Protein AF-A0A2J8Y2L4-F1 (afdb_monomer)

Foldseek 3Di:
DDDDDDDPVVPDCVVVDDDDDDDADPDHDDLAADDPDAQFAPPCVVVVRDDDLQSVLVLCVVCVVPQLLNSCSHPRNLVCQCPPPVQHCVVPCPLVVVCSRVVPSVSSVVVCPDPSVVVSVVSSVVSPPPPPPPDPDDDDDDDDDDDDDDDDDDDDDDDDDDDDDDDDDDDDDDDDDDDDD

Organism: Pongo abelii (NCBI:txid9601)

pLDDT: mean 77.67, std 22.86, range [30.34, 97.69]

Radius of gyration: 30.37 Å; Cα contacts (8 Å, |Δi|>4): 103; chains: 1; bounding box: 56×66×88 Å

Mean predicted aligned error: 15.74 Å

Solvent-accessible surface area (backbone atoms only — not comparable to full-atom values): 12478 Å² total; per-residue (Å²): 132,89,89,81,91,74,82,68,76,84,61,66,66,71,82,77,59,80,92,75,92,83,82,78,64,94,71,81,82,75,78,52,54,89,58,96,76,64,64,52,54,83,94,28,57,95,76,71,32,56,87,46,55,54,51,48,36,54,50,52,63,77,46,68,88,52,58,68,54,55,66,61,20,28,66,49,50,50,48,47,51,48,68,34,80,93,58,73,29,69,93,66,45,60,56,45,53,50,14,43,76,69,70,36,57,69,44,32,56,54,44,64,71,30,71,69,44,50,49,51,53,51,52,23,54,62,56,66,58,80,83,72,81,76,77,84,82,80,94,76,93,77,92,76,89,83,90,82,86,82,90,79,90,78,88,80,92,80,82,87,84,90,81,83,90,80,87,80,86,84,82,85,85,79,86,85,81,85,86,80,135

Structure (mmCIF, N/CA/C/O backbone):
data_AF-A0A2J8Y2L4-F1
#
_entry.id   AF-A0A2J8Y2L4-F1
#
loop_
_atom_site.group_PDB
_atom_site.id
_atom_site.type_symbol
_atom_site.label_atom_id
_atom_site.label_alt_id
_atom_site.label_comp_id
_atom_site.label_asym_id
_atom_site.label_entity_id
_atom_site.label_seq_id
_atom_site.pdbx_PDB_ins_code
_atom_site.Cartn_x
_atom_site.Cartn_y
_atom_site.Cartn_z
_atom_site.occupancy
_atom_site.B_iso_or_equiv
_atom_site.auth_seq_id
_atom_site.auth_comp_id
_atom_site.auth_asym_id
_atom_site.auth_atom_id
_atom_site.pdbx_PDB_model_num
ATOM 1 N N . GLY A 1 1 ? 17.088 -6.481 -43.665 1.00 71.75 1 GLY A N 1
ATOM 2 C CA . GLY A 1 1 ? 18.415 -6.121 -43.127 1.00 71.75 1 GLY A CA 1
ATOM 3 C C . GLY A 1 1 ? 19.391 -7.224 -43.476 1.00 71.75 1 GLY A C 1
ATOM 4 O O . GLY A 1 1 ? 18.931 -8.327 -43.729 1.00 71.75 1 GLY A O 1
ATOM 5 N N . ASN A 1 2 ? 20.691 -6.934 -43.547 1.00 82.25 2 ASN A N 1
ATOM 6 C CA . ASN A 1 2 ? 21.713 -7.973 -43.706 1.00 82.25 2 ASN A CA 1
ATOM 7 C C . ASN A 1 2 ? 22.056 -8.553 -42.328 1.00 82.25 2 ASN A C 1
ATOM 9 O O . ASN A 1 2 ? 22.332 -7.784 -41.408 1.00 82.25 2 ASN A O 1
ATOM 13 N N . GLU A 1 3 ? 22.036 -9.872 -42.187 1.00 85.81 3 GLU A N 1
ATOM 14 C CA . GLU A 1 3 ? 22.387 -10.559 -40.942 1.00 85.81 3 GLU A CA 1
ATOM 15 C C . GLU A 1 3 ? 23.864 -10.966 -40.992 1.00 85.81 3 GLU A C 1
ATOM 17 O O . GLU A 1 3 ? 24.314 -11.594 -41.950 1.00 85.81 3 GLU A O 1
ATOM 22 N N . ILE A 1 4 ? 24.642 -10.585 -39.975 1.00 86.50 4 ILE A N 1
ATOM 23 C CA . ILE A 1 4 ? 26.075 -10.898 -39.879 1.00 86.50 4 ILE A CA 1
ATOM 24 C C . ILE A 1 4 ? 26.306 -11.676 -38.585 1.00 86.50 4 ILE A C 1
ATOM 26 O O . ILE A 1 4 ? 26.001 -11.185 -37.501 1.00 86.50 4 ILE A O 1
ATOM 30 N N . THR A 1 5 ? 26.873 -12.880 -38.690 1.00 87.50 5 THR A N 1
ATOM 31 C CA . THR A 1 5 ? 27.256 -13.693 -37.525 1.00 87.50 5 THR A CA 1
ATOM 32 C C . THR A 1 5 ? 28.668 -13.323 -37.075 1.00 87.50 5 THR A C 1
ATOM 34 O O . THR A 1 5 ? 29.599 -13.352 -37.878 1.00 87.50 5 THR A O 1
ATOM 37 N N . GLN A 1 6 ? 28.839 -12.996 -35.793 1.00 85.38 6 GLN A N 1
ATOM 38 C CA . GLN A 1 6 ? 30.140 -12.692 -35.188 1.00 85.38 6 GLN A CA 1
ATOM 39 C C . GLN A 1 6 ? 30.400 -13.579 -33.965 1.00 85.38 6 GLN A C 1
ATOM 41 O O . GLN A 1 6 ? 29.475 -14.108 -33.350 1.00 85.38 6 GLN A O 1
ATOM 46 N N . LEU A 1 7 ? 31.675 -13.744 -33.603 1.00 89.62 7 LEU A N 1
ATOM 47 C CA . LEU A 1 7 ? 32.063 -14.452 -32.387 1.00 89.62 7 LEU A CA 1
ATOM 48 C C . LEU A 1 7 ? 31.654 -13.622 -31.160 1.00 89.62 7 LEU A C 1
ATOM 50 O O . LEU A 1 7 ? 32.091 -12.490 -30.993 1.00 89.62 7 LEU A O 1
ATOM 54 N N . ALA A 1 8 ? 30.843 -14.200 -30.281 1.00 84.81 8 ALA A N 1
ATOM 55 C CA . ALA A 1 8 ? 30.203 -13.507 -29.162 1.00 84.81 8 ALA A CA 1
ATOM 56 C C . ALA A 1 8 ? 31.132 -13.200 -27.964 1.00 84.81 8 ALA A C 1
ATOM 58 O O . ALA A 1 8 ? 30.689 -13.283 -26.822 1.00 84.81 8 ALA A O 1
ATOM 59 N N . ARG A 1 9 ? 32.432 -12.934 -28.157 1.00 89.69 9 ARG A N 1
ATOM 60 C CA . ARG A 1 9 ? 33.369 -12.734 -27.032 1.00 89.69 9 ARG A CA 1
ATOM 61 C C . ARG A 1 9 ? 34.126 -11.401 -27.104 1.00 89.69 9 ARG A C 1
ATOM 63 O O . ARG A 1 9 ? 34.938 -11.251 -28.015 1.00 89.69 9 ARG A O 1
ATOM 70 N N . PRO A 1 10 ? 33.954 -10.516 -26.096 1.00 85.81 10 PRO A N 1
ATOM 71 C CA . PRO A 1 10 ? 32.867 -10.518 -25.103 1.00 85.81 10 PRO A CA 1
ATOM 72 C C . PRO A 1 10 ? 31.524 -10.173 -25.773 1.00 85.81 10 PRO A C 1
ATOM 74 O O . PRO A 1 10 ? 31.494 -9.379 -26.707 1.00 85.81 10 PRO A O 1
ATOM 77 N N . LEU A 1 11 ? 30.424 -10.781 -25.323 1.00 91.94 11 LEU A N 1
ATOM 78 C CA . LEU A 1 11 ? 29.093 -10.521 -25.880 1.00 91.94 11 LEU A CA 1
ATOM 79 C C . LEU A 1 11 ? 28.626 -9.128 -25.430 1.00 91.94 11 LEU A C 1
ATOM 81 O O . LEU A 1 11 ? 28.535 -8.917 -24.218 1.00 91.94 11 LEU A O 1
ATOM 85 N N . PRO A 1 12 ? 28.321 -8.194 -26.349 1.00 92.44 12 PRO A N 1
ATOM 86 C CA . PRO A 1 12 ? 27.796 -6.891 -25.956 1.00 92.44 12 PRO A CA 1
ATOM 87 C C . PRO A 1 12 ? 26.400 -7.038 -25.335 1.00 92.44 12 PRO A C 1
ATOM 89 O O . PRO A 1 12 ? 25.560 -7.787 -25.843 1.00 92.44 12 PRO A O 1
ATOM 92 N N . VAL A 1 13 ? 26.166 -6.352 -24.215 1.00 94.00 13 VAL A N 1
ATOM 93 C CA . VAL A 1 13 ? 24.931 -6.465 -23.417 1.00 94.00 13 VAL A CA 1
ATOM 94 C C . V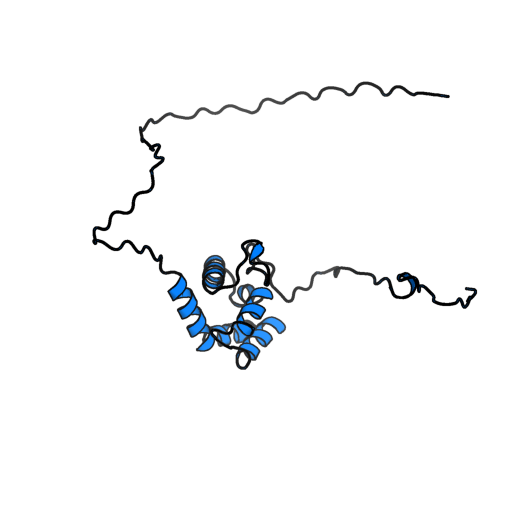AL A 1 13 ? 23.707 -5.936 -24.166 1.00 94.00 13 VAL A C 1
ATOM 96 O O . VAL A 1 13 ? 22.589 -6.373 -23.921 1.00 94.00 13 VAL A O 1
ATOM 99 N N . GLU A 1 14 ? 23.916 -5.047 -25.130 1.00 92.00 14 GLU A N 1
ATOM 100 C CA . GLU A 1 14 ? 22.891 -4.432 -25.967 1.00 92.00 14 GLU A CA 1
ATOM 101 C C . GLU A 1 14 ? 22.125 -5.475 -26.790 1.00 92.00 14 GLU A C 1
ATOM 103 O O . GLU A 1 14 ? 20.940 -5.303 -27.045 1.00 92.00 14 GLU A O 1
ATOM 108 N N . TYR A 1 15 ? 22.764 -6.597 -27.144 1.00 90.81 15 TYR A N 1
ATOM 109 C CA . TYR A 1 15 ? 22.096 -7.715 -27.821 1.00 90.81 15 TYR A CA 1
ATOM 110 C C . TYR A 1 15 ? 21.209 -8.556 -26.884 1.00 90.81 15 TYR A C 1
ATOM 112 O O . TYR A 1 15 ? 20.510 -9.452 -27.356 1.00 90.81 15 TYR A O 1
ATOM 120 N N . LEU A 1 16 ? 21.247 -8.304 -25.571 1.00 94.44 16 LEU A N 1
ATOM 121 C CA . LEU A 1 16 ? 20.441 -8.987 -24.551 1.00 94.44 16 LEU A CA 1
ATOM 122 C C . LEU A 1 16 ? 19.256 -8.142 -24.061 1.00 94.44 16 LEU A C 1
ATOM 124 O O . LEU A 1 16 ? 18.455 -8.631 -23.265 1.00 94.44 16 LEU A O 1
ATOM 128 N N . ILE A 1 17 ? 19.155 -6.885 -24.498 1.00 95.88 17 ILE A N 1
ATOM 129 C CA . ILE A 1 17 ? 18.147 -5.932 -24.034 1.00 95.88 17 ILE A CA 1
ATOM 130 C C . ILE A 1 17 ? 17.138 -5.685 -25.155 1.00 95.88 17 ILE A C 1
ATOM 132 O O . ILE A 1 17 ? 17.494 -5.600 -26.328 1.00 95.88 17 ILE A O 1
ATOM 136 N N . ILE A 1 18 ? 15.868 -5.557 -24.778 1.00 95.44 18 ILE A N 1
ATOM 137 C CA . ILE A 1 18 ? 14.801 -5.102 -25.667 1.00 95.44 18 ILE A CA 1
ATOM 138 C C . ILE A 1 18 ? 14.128 -3.870 -25.068 1.00 95.44 18 ILE A C 1
ATOM 140 O O . ILE A 1 18 ? 13.915 -3.803 -23.856 1.00 95.44 18 ILE A O 1
ATOM 144 N N . ASP A 1 19 ? 13.766 -2.920 -25.925 1.00 95.31 19 ASP A N 1
ATOM 145 C CA . ASP A 1 19 ? 12.997 -1.744 -25.528 1.00 95.31 19 ASP A CA 1
ATOM 146 C C . ASP A 1 19 ? 11.498 -2.062 -25.538 1.00 95.31 19 ASP A C 1
ATOM 148 O O . ASP A 1 19 ? 10.958 -2.583 -26.517 1.00 95.31 19 ASP A O 1
ATOM 152 N N . ILE A 1 20 ? 10.811 -1.719 -24.445 1.00 96.44 20 ILE A N 1
ATOM 153 C CA . ILE A 1 20 ? 9.359 -1.864 -24.306 1.00 96.44 20 ILE A CA 1
ATOM 154 C C . ILE A 1 20 ? 8.759 -0.483 -24.048 1.00 96.44 20 ILE A C 1
ATOM 156 O O . ILE A 1 20 ? 9.193 0.243 -23.155 1.00 96.44 20 ILE A O 1
ATOM 160 N N . THR A 1 21 ? 7.738 -0.116 -24.822 1.00 96.69 21 THR A N 1
ATOM 161 C CA . THR A 1 21 ? 7.012 1.144 -24.628 1.00 96.69 21 THR A CA 1
ATOM 162 C C . THR A 1 21 ? 6.185 1.107 -23.348 1.00 96.69 21 THR A C 1
ATOM 164 O O . THR A 1 21 ? 5.441 0.152 -23.122 1.00 96.69 21 THR A O 1
ATOM 167 N N . THR A 1 22 ? 6.239 2.175 -22.554 1.00 94.31 22 THR A N 1
ATOM 168 C CA . THR A 1 22 ? 5.421 2.346 -21.348 1.00 94.31 22 THR A CA 1
ATOM 169 C C . THR A 1 22 ? 4.484 3.541 -21.509 1.00 94.31 22 THR A C 1
ATOM 171 O O . THR A 1 22 ? 4.851 4.566 -22.083 1.00 94.31 22 THR A O 1
ATOM 174 N N . THR A 1 23 ? 3.244 3.409 -21.036 1.00 94.31 23 THR A N 1
ATOM 175 C CA . THR A 1 23 ? 2.222 4.463 -21.122 1.00 94.31 23 THR A CA 1
ATOM 176 C C . THR A 1 23 ? 1.254 4.369 -19.953 1.00 94.31 23 THR A C 1
ATOM 178 O O . THR A 1 23 ? 1.022 3.279 -19.432 1.00 94.31 23 THR A O 1
ATOM 181 N N . PHE A 1 24 ? 0.606 5.482 -19.615 1.00 93.50 24 PHE A N 1
ATOM 182 C CA . PHE A 1 24 ? -0.573 5.476 -18.752 1.00 93.50 24 PHE A CA 1
ATOM 183 C C . PHE A 1 24 ? -1.857 5.395 -19.592 1.00 93.50 24 PHE A C 1
ATOM 185 O O . PHE A 1 24 ? -1.891 5.951 -20.696 1.00 93.50 24 PHE A O 1
ATOM 192 N N . PRO A 1 25 ? -2.917 4.731 -19.098 1.00 92.62 25 PRO A N 1
ATOM 193 C CA . PRO A 1 25 ? -4.234 4.790 -19.722 1.00 92.62 25 PRO A CA 1
ATOM 194 C C . PRO A 1 25 ? -4.711 6.239 -19.856 1.00 92.62 25 PRO A C 1
ATOM 196 O O . PRO A 1 25 ? -4.482 7.052 -18.961 1.00 92.62 25 PRO A O 1
ATOM 199 N N . LYS A 1 26 ? -5.401 6.558 -20.959 1.00 92.19 26 LYS A N 1
ATOM 200 C CA . LYS A 1 26 ? -5.984 7.893 -21.173 1.00 92.19 26 LYS A CA 1
ATOM 201 C C . LYS A 1 26 ? -6.945 8.270 -20.044 1.00 92.19 26 LYS A C 1
ATOM 203 O O . LYS A 1 26 ? -6.871 9.379 -19.527 1.00 92.19 26 LYS A O 1
ATOM 208 N N . ASP A 1 27 ? -7.811 7.328 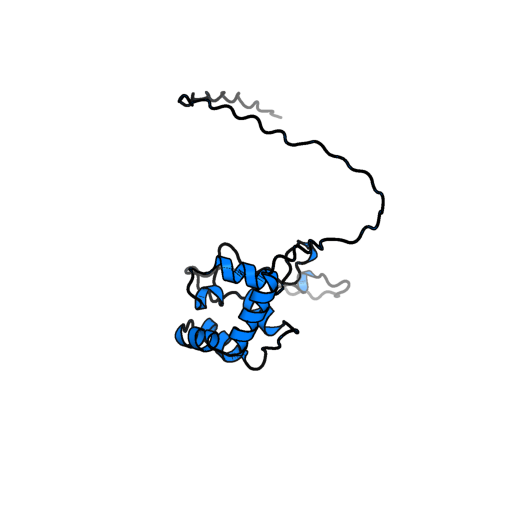-19.685 1.00 93.38 27 ASP A N 1
ATOM 209 C CA . ASP A 1 27 ? -8.715 7.426 -18.548 1.00 93.38 27 ASP A CA 1
ATOM 210 C C . ASP A 1 27 ? -8.146 6.533 -17.433 1.00 93.38 27 ASP A C 1
ATOM 212 O O . ASP A 1 27 ? -8.111 5.308 -17.601 1.00 93.38 27 ASP A O 1
ATOM 216 N N . PRO A 1 28 ? -7.625 7.109 -16.333 1.00 88.88 28 PRO A N 1
ATOM 217 C CA . PRO A 1 28 ? -6.994 6.329 -15.278 1.00 88.88 28 PRO A CA 1
ATOM 218 C C . PRO A 1 28 ? -7.984 5.379 -14.601 1.00 88.88 28 PRO A C 1
ATOM 220 O O . PRO A 1 28 ? -9.047 5.793 -14.142 1.00 88.88 28 PRO A O 1
ATOM 223 N N . VAL A 1 29 ? -7.60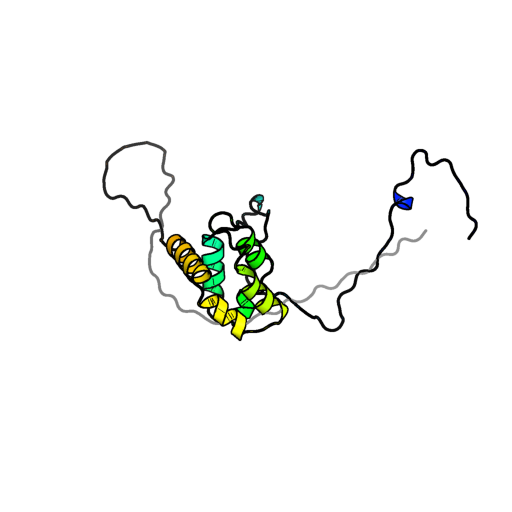4 4.107 -14.492 1.00 87.25 29 VAL A N 1
ATOM 224 C CA . VAL A 1 29 ? -8.348 3.090 -13.741 1.00 87.25 29 VAL A CA 1
ATOM 225 C C . VAL A 1 29 ? -7.482 2.658 -12.568 1.00 87.25 29 VAL A C 1
ATOM 227 O O . VAL A 1 29 ? -6.432 2.047 -12.761 1.00 87.25 29 VAL A O 1
ATOM 230 N N . TYR A 1 30 ? -7.911 2.998 -11.353 1.00 88.06 30 TYR A N 1
ATOM 231 C CA . TYR A 1 30 ? -7.169 2.697 -10.132 1.00 88.06 30 TYR A CA 1
ATOM 232 C C . TYR A 1 30 ? -7.804 1.535 -9.372 1.00 88.06 30 TYR A C 1
ATOM 234 O O . TYR A 1 30 ? -8.989 1.571 -9.033 1.00 88.06 30 TYR A O 1
ATOM 242 N N . THR A 1 31 ? -6.998 0.527 -9.044 1.00 87.50 31 THR A N 1
ATOM 243 C CA . THR A 1 31 ? -7.388 -0.555 -8.124 1.00 87.50 31 THR A CA 1
ATOM 244 C C . THR A 1 31 ? -7.166 -0.164 -6.666 1.00 87.50 31 THR A C 1
ATOM 246 O O . THR A 1 31 ? -7.973 -0.513 -5.813 1.00 87.50 31 THR A O 1
ATOM 249 N N . PHE A 1 32 ? -6.110 0.601 -6.388 1.00 92.69 32 PHE A N 1
ATOM 250 C CA . PHE A 1 32 ? -5.783 1.100 -5.054 1.00 92.69 32 PHE A CA 1
ATOM 251 C C . PHE A 1 32 ? -6.088 2.593 -4.948 1.00 92.69 32 PHE A C 1
ATOM 253 O O . PHE A 1 32 ? -6.035 3.321 -5.941 1.00 92.69 32 PHE A O 1
ATOM 260 N N . SER A 1 33 ? -6.456 3.036 -3.756 1.00 83.56 33 SER A N 1
ATOM 261 C CA . SER A 1 33 ? -6.775 4.426 -3.456 1.00 83.56 33 SER A CA 1
ATOM 262 C C . SER A 1 33 ? -5.502 5.258 -3.346 1.00 83.56 33 SER A C 1
ATOM 264 O O . SER A 1 33 ? -4.499 4.816 -2.795 1.00 83.56 33 SER A O 1
ATOM 266 N N . ILE A 1 34 ? -5.556 6.490 -3.850 1.00 80.19 34 ILE A N 1
ATOM 267 C CA . ILE A 1 34 ? -4.469 7.462 -3.713 1.00 80.19 34 ILE A CA 1
ATOM 268 C C . ILE A 1 34 ? -4.866 8.424 -2.592 1.00 80.19 34 ILE A C 1
ATOM 270 O O . ILE A 1 34 ? -5.624 9.368 -2.813 1.00 80.19 34 ILE A O 1
ATOM 274 N N . SER A 1 35 ? -4.397 8.158 -1.374 1.00 79.12 35 SER A N 1
ATOM 275 C CA . SER A 1 35 ? -4.620 9.029 -0.215 1.00 79.12 35 SER A CA 1
ATOM 276 C C . SER A 1 35 ? -3.546 10.113 -0.115 1.00 79.12 35 SER A C 1
ATOM 278 O O . SER A 1 35 ? -2.396 9.889 -0.483 1.00 79.12 35 SER A O 1
ATOM 280 N N . GLN A 1 36 ? -3.897 11.272 0.453 1.00 81.94 36 GLN A N 1
ATOM 281 C CA . GLN A 1 36 ? -2.927 12.346 0.721 1.00 81.94 36 GLN A CA 1
ATOM 282 C C . GLN A 1 36 ? -1.847 11.923 1.727 1.00 81.94 36 GLN A C 1
ATOM 284 O O . GLN A 1 36 ? -0.699 12.332 1.591 1.00 81.94 36 GLN A O 1
ATOM 289 N N . ASN A 1 37 ? -2.213 11.067 2.685 1.00 87.62 37 ASN A N 1
ATOM 290 C CA . ASN A 1 37 ? -1.310 10.489 3.674 1.00 87.62 37 ASN A CA 1
ATOM 291 C C . ASN A 1 37 ? -1.329 8.953 3.530 1.00 87.62 37 ASN A C 1
ATOM 293 O O . ASN A 1 37 ? -2.123 8.302 4.215 1.00 87.62 37 ASN A O 1
ATOM 297 N N . PRO A 1 38 ? -0.545 8.376 2.599 1.00 92.31 38 PRO A N 1
ATOM 298 C CA . PRO A 1 38 ? -0.513 6.933 2.355 1.00 92.31 38 PRO A CA 1
ATOM 299 C C . PRO A 1 38 ? 0.077 6.156 3.530 1.00 92.31 38 PRO A C 1
ATOM 301 O O . PRO A 1 38 ? 0.778 6.718 4.376 1.00 92.31 38 PRO A O 1
ATOM 304 N N . PHE A 1 39 ? -0.215 4.857 3.580 1.00 95.88 39 PHE A N 1
ATOM 305 C CA . PHE A 1 39 ? 0.447 3.970 4.528 1.00 95.88 39 PHE A CA 1
ATOM 306 C C . PHE A 1 39 ? 1.950 3.872 4.178 1.00 95.88 39 PHE A C 1
ATOM 308 O O . PHE A 1 39 ? 2.284 3.894 2.989 1.00 95.88 39 PHE A O 1
ATOM 315 N N . PRO A 1 40 ? 2.871 3.796 5.164 1.00 95.94 40 PRO A N 1
ATOM 316 C CA . PRO A 1 40 ? 4.309 3.721 4.893 1.00 95.94 40 PRO A CA 1
ATOM 317 C C . PRO A 1 40 ? 4.669 2.562 3.961 1.00 95.94 40 PRO A C 1
ATOM 319 O O . PRO A 1 40 ? 4.095 1.477 4.073 1.00 95.94 40 PRO A O 1
ATOM 322 N N . ILE A 1 41 ? 5.629 2.781 3.060 1.00 95.62 41 ILE A N 1
ATOM 323 C CA . ILE A 1 41 ? 6.070 1.763 2.096 1.00 95.62 41 ILE A CA 1
ATOM 324 C C . ILE A 1 41 ? 7.054 0.806 2.782 1.00 95.62 41 ILE A C 1
ATOM 326 O O . ILE A 1 41 ? 7.899 1.225 3.573 1.00 95.62 41 ILE A O 1
ATOM 330 N N . GLU A 1 42 ? 6.975 -0.484 2.465 1.00 94.44 42 GLU A N 1
ATOM 331 C CA . GLU A 1 42 ? 7.877 -1.505 2.996 1.00 94.44 42 GLU A CA 1
ATOM 332 C C . GLU A 1 42 ? 9.354 -1.256 2.633 1.00 94.44 42 GLU A C 1
ATOM 334 O O . GLU A 1 42 ? 9.684 -0.644 1.615 1.00 94.44 42 GLU A O 1
ATOM 339 N N . ASN A 1 43 ? 10.268 -1.800 3.446 1.00 94.62 43 ASN A N 1
ATOM 340 C CA . ASN A 1 43 ? 11.724 -1.720 3.248 1.00 94.62 43 ASN A CA 1
ATOM 341 C C . ASN A 1 43 ? 12.288 -0.284 3.226 1.00 94.62 43 ASN A C 1
ATOM 343 O O . ASN A 1 43 ? 13.293 -0.013 2.561 1.00 94.62 43 ASN A O 1
ATOM 347 N N . ARG A 1 44 ? 11.655 0.642 3.957 1.00 95.81 44 ARG A N 1
ATOM 348 C CA . ARG A 1 44 ? 12.076 2.048 4.066 1.00 95.81 44 ARG A CA 1
ATOM 349 C C . ARG A 1 44 ? 12.416 2.501 5.485 1.00 95.81 44 ARG A C 1
ATOM 351 O O . ARG A 1 44 ? 12.508 3.702 5.737 1.00 95.81 44 ARG A O 1
ATOM 358 N N . ASP A 1 45 ? 12.742 1.572 6.379 1.00 92.00 45 ASP A N 1
ATOM 359 C CA . ASP A 1 45 ? 13.134 1.890 7.761 1.00 92.00 45 ASP A CA 1
ATOM 360 C C . ASP A 1 45 ? 14.325 2.858 7.836 1.00 92.00 45 ASP A C 1
ATOM 362 O O . ASP A 1 45 ? 14.372 3.743 8.686 1.00 92.00 45 ASP A O 1
ATOM 366 N N . VAL A 1 46 ? 15.263 2.767 6.886 1.00 94.50 46 VAL A N 1
ATOM 367 C CA . VAL A 1 46 ? 16.416 3.685 6.786 1.00 94.50 46 VAL A CA 1
ATOM 368 C C . VAL A 1 46 ? 16.021 5.134 6.474 1.00 94.50 46 VAL A C 1
ATOM 370 O O . VAL A 1 46 ? 16.818 6.044 6.691 1.00 94.50 46 VAL A O 1
ATOM 373 N N . LEU A 1 47 ? 14.809 5.349 5.959 1.00 93.00 47 LEU A N 1
ATOM 374 C CA . LEU A 1 47 ? 14.218 6.659 5.683 1.00 93.00 47 LEU A CA 1
ATOM 375 C C . LEU A 1 47 ? 13.271 7.119 6.806 1.00 93.00 47 LEU A C 1
ATOM 377 O O . LEU A 1 47 ? 12.710 8.208 6.712 1.00 93.00 47 LEU A O 1
ATOM 381 N N . GLY A 1 48 ? 13.101 6.316 7.864 1.00 91.62 48 GLY A N 1
ATOM 382 C CA . GLY A 1 48 ? 12.163 6.577 8.959 1.00 91.62 48 GLY A CA 1
ATOM 383 C C . GLY A 1 48 ? 10.712 6.192 8.651 1.00 91.62 48 GLY A C 1
ATOM 384 O O . GLY A 1 48 ? 9.820 6.519 9.429 1.00 91.62 48 GLY A O 1
ATOM 385 N N . GLU A 1 49 ? 10.465 5.506 7.533 1.00 93.00 49 GLU A N 1
ATOM 386 C CA . GLU A 1 49 ? 9.164 4.925 7.198 1.00 93.00 49 GLU A CA 1
ATOM 387 C C . GLU A 1 49 ? 9.121 3.480 7.713 1.00 93.00 49 GLU A C 1
ATOM 389 O O . GLU A 1 49 ? 9.571 2.556 7.036 1.00 93.00 49 GLU A O 1
ATOM 394 N N . THR A 1 50 ? 8.599 3.288 8.926 1.00 93.38 50 THR A N 1
ATOM 395 C CA . THR A 1 50 ? 8.461 1.960 9.542 1.00 93.38 50 THR A CA 1
ATOM 396 C C . THR A 1 50 ? 7.012 1.487 9.499 1.00 93.38 50 THR A C 1
ATOM 398 O O . THR A 1 50 ? 6.080 2.236 9.809 1.00 93.38 50 THR A O 1
ATOM 401 N N . GLN A 1 51 ? 6.817 0.220 9.131 1.00 94.62 51 GLN A N 1
ATOM 402 C CA . GLN A 1 51 ? 5.514 -0.440 9.134 1.00 94.62 51 GLN A CA 1
ATOM 403 C C . GLN A 1 51 ? 5.310 -1.203 10.447 1.00 94.62 51 GLN A C 1
ATOM 405 O O . GLN A 1 51 ? 5.771 -2.331 10.614 1.00 94.62 51 GLN A O 1
ATOM 410 N N . ASP A 1 52 ? 4.600 -0.588 11.386 1.00 93.25 52 ASP A N 1
ATOM 411 C CA . ASP A 1 52 ? 4.212 -1.196 12.655 1.00 93.25 52 ASP A CA 1
ATOM 412 C C . ASP A 1 52 ? 2.755 -0.855 13.023 1.00 93.25 52 ASP A C 1
ATOM 414 O O . ASP A 1 52 ? 2.040 -0.142 12.308 1.00 93.25 52 ASP A O 1
ATOM 418 N N . PHE A 1 53 ? 2.284 -1.379 14.158 1.00 94.06 53 PHE A N 1
ATOM 419 C CA . PHE A 1 53 ? 0.926 -1.105 14.633 1.00 94.06 53 PHE A CA 1
ATOM 420 C C . PHE A 1 53 ? 0.709 0.359 15.032 1.00 94.06 53 PHE A C 1
ATOM 422 O O . PHE A 1 53 ? -0.442 0.795 15.041 1.00 94.06 53 PHE A O 1
ATOM 429 N N . HIS A 1 54 ? 1.771 1.119 15.324 1.00 93.75 54 HIS A N 1
ATOM 430 C CA . HIS A 1 54 ? 1.686 2.552 15.607 1.00 93.75 54 HIS A CA 1
ATOM 431 C C . HIS A 1 54 ? 1.436 3.359 14.323 1.00 93.75 54 HIS A C 1
ATOM 433 O O . HIS A 1 54 ? 0.537 4.206 14.285 1.00 93.75 54 HIS A O 1
ATOM 439 N N . SER A 1 55 ? 2.150 3.043 13.243 1.00 94.31 55 SER A N 1
ATOM 440 C CA . SER A 1 55 ? 1.910 3.570 11.899 1.00 94.31 55 SER A CA 1
ATOM 441 C C . SER A 1 55 ? 0.516 3.201 11.394 1.00 94.31 55 SER A C 1
ATOM 443 O O . SER A 1 55 ? -0.179 4.058 10.850 1.00 94.31 55 SER A O 1
ATOM 445 N N . LEU A 1 56 ? 0.048 1.970 11.640 1.00 94.94 56 LEU A N 1
ATOM 446 C CA . LEU A 1 56 ? -1.321 1.556 11.309 1.00 94.94 56 LEU A CA 1
ATOM 447 C C . LEU A 1 56 ? -2.372 2.341 12.096 1.00 94.94 56 LEU A C 1
ATOM 449 O O . LEU A 1 56 ? -3.320 2.863 11.516 1.00 94.94 56 LEU A O 1
ATOM 453 N N . ALA A 1 57 ? -2.184 2.461 13.407 1.00 94.94 57 ALA A N 1
ATOM 454 C CA . ALA A 1 57 ? -3.016 3.271 14.288 1.00 94.94 57 ALA A CA 1
ATOM 455 C C . ALA A 1 57 ? -3.154 4.712 13.772 1.00 94.94 57 ALA A C 1
ATOM 457 O O . ALA A 1 57 ? -4.266 5.216 13.582 1.00 94.94 57 ALA A O 1
ATOM 458 N N . THR A 1 58 ? -2.015 5.340 13.482 1.00 94.19 58 THR A N 1
ATOM 459 C CA . THR A 1 58 ? -1.941 6.700 12.943 1.00 94.19 58 THR A CA 1
ATOM 460 C C . THR A 1 58 ? -2.667 6.784 11.604 1.00 94.19 58 THR A C 1
ATOM 462 O O . THR A 1 58 ? -3.530 7.647 11.432 1.00 94.19 58 THR A O 1
ATOM 465 N N . TYR A 1 59 ? -2.404 5.841 10.694 1.00 94.88 59 TYR A N 1
ATOM 466 C CA . TYR A 1 59 ? -3.030 5.782 9.377 1.00 94.88 59 TYR A CA 1
ATOM 467 C C . TYR A 1 59 ? -4.555 5.630 9.438 1.00 94.88 59 TYR A C 1
ATOM 469 O O . TYR A 1 59 ? -5.272 6.299 8.696 1.00 94.88 59 TYR A O 1
ATOM 477 N N . LEU A 1 60 ? -5.084 4.797 10.333 1.00 93.12 60 LEU A N 1
ATOM 478 C CA . LEU A 1 60 ? -6.531 4.638 10.491 1.00 93.12 60 LEU A CA 1
ATOM 479 C C . LEU A 1 60 ? -7.170 5.881 11.126 1.00 93.12 60 LEU A C 1
ATOM 481 O O . LEU A 1 60 ? -8.250 6.296 10.706 1.00 93.12 60 LEU A O 1
ATOM 485 N N . SER A 1 61 ? -6.493 6.518 12.088 1.00 91.94 61 SER A N 1
ATOM 486 C CA . SER A 1 61 ? -7.014 7.701 12.790 1.00 91.94 61 SER A CA 1
ATOM 487 C C . SER A 1 61 ? -7.191 8.923 11.876 1.00 91.94 61 SER A C 1
ATOM 489 O O . SER A 1 61 ? -8.189 9.643 11.979 1.00 91.94 61 SER A O 1
ATOM 491 N N . GLN A 1 62 ? -6.272 9.129 10.928 1.00 90.38 62 GLN A N 1
ATOM 492 C CA . GLN A 1 62 ? -6.344 10.230 9.960 1.00 90.38 62 GLN A CA 1
ATOM 493 C C . GLN A 1 62 ? -7.391 9.997 8.857 1.00 90.38 62 GLN A C 1
ATOM 495 O O . GLN A 1 62 ? -7.850 10.949 8.233 1.00 90.38 62 GLN A O 1
ATOM 500 N N . ASN A 1 63 ? -7.804 8.744 8.645 1.00 87.56 63 ASN A N 1
ATOM 501 C CA . ASN A 1 63 ? -8.752 8.323 7.612 1.00 87.56 63 ASN A CA 1
ATOM 502 C C . ASN A 1 63 ? -10.144 7.991 8.198 1.00 87.56 63 ASN A C 1
ATOM 504 O O . ASN A 1 63 ? -10.885 7.164 7.674 1.00 87.56 63 ASN A O 1
ATOM 508 N N . THR A 1 64 ? -10.532 8.625 9.309 1.00 82.75 64 THR A N 1
ATOM 509 C CA . THR A 1 64 ? -11.839 8.384 9.961 1.00 82.75 64 THR A CA 1
ATOM 510 C C . THR A 1 64 ? -13.032 8.923 9.172 1.00 82.75 64 THR A C 1
ATOM 512 O O . THR A 1 64 ? -14.150 8.447 9.353 1.00 82.75 64 THR A O 1
ATOM 515 N N . SER A 1 65 ? -12.807 9.915 8.306 1.00 80.06 65 SER A N 1
ATOM 516 C CA . SER A 1 65 ? -13.852 10.526 7.471 1.00 80.06 65 SER A CA 1
ATOM 517 C C . SER A 1 65 ? -14.006 9.865 6.096 1.00 80.06 65 SER A C 1
ATOM 519 O O . SER A 1 65 ? -14.946 10.194 5.375 1.00 80.06 65 SER A O 1
ATOM 521 N N . SER A 1 66 ? -13.098 8.964 5.708 1.00 83.19 66 SER A N 1
ATOM 522 C CA . SER A 1 66 ? -13.170 8.240 4.437 1.00 83.19 66 SER A CA 1
ATOM 523 C C . SER A 1 66 ? -13.985 6.954 4.561 1.00 83.19 66 SER A C 1
ATOM 525 O O . SER A 1 66 ? -14.150 6.377 5.640 1.00 83.19 66 SER A O 1
ATOM 527 N N . VAL A 1 67 ? -14.505 6.488 3.423 1.00 91.00 67 VAL A N 1
ATOM 528 C CA . VAL A 1 67 ? -15.158 5.182 3.338 1.00 91.00 67 VAL A CA 1
ATOM 529 C C . VAL A 1 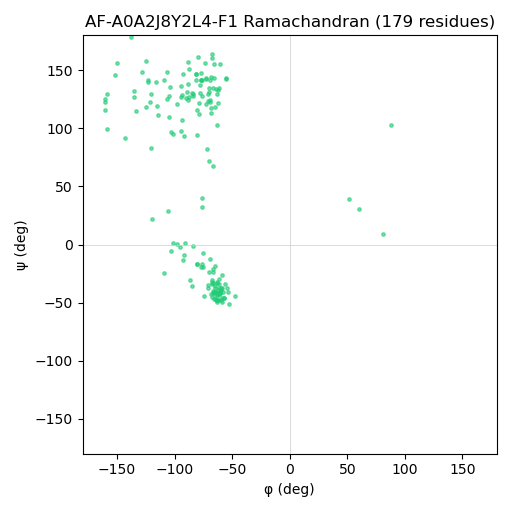67 ? -14.129 4.112 3.691 1.00 91.00 67 VAL A C 1
ATOM 531 O O . VAL A 1 67 ? -13.003 4.136 3.200 1.00 91.00 67 VAL A O 1
ATOM 534 N N . PHE A 1 68 ? -14.512 3.151 4.535 1.00 94.25 68 PHE A N 1
ATOM 535 C CA . PHE A 1 68 ? -13.602 2.093 4.989 1.00 94.25 68 PHE A CA 1
ATOM 536 C C . PHE A 1 68 ? -12.938 1.352 3.821 1.00 94.25 68 PHE A C 1
ATOM 538 O O . PHE A 1 68 ? -11.741 1.081 3.869 1.00 94.25 68 PHE A O 1
ATOM 545 N N . LEU A 1 69 ? -13.707 1.071 2.763 1.00 94.94 69 LEU A N 1
ATOM 546 C CA . LEU A 1 69 ? -13.196 0.438 1.552 1.00 94.94 69 LEU A CA 1
ATOM 547 C C . LEU A 1 69 ? -12.089 1.271 0.890 1.00 94.94 69 LEU A C 1
ATOM 549 O O . LEU A 1 69 ? -11.104 0.699 0.434 1.00 94.94 69 LEU A O 1
ATOM 553 N N . ASP A 1 70 ? -12.205 2.598 0.859 1.00 93.44 70 ASP A N 1
ATOM 554 C CA . ASP A 1 70 ? -11.180 3.453 0.258 1.00 93.44 70 ASP A CA 1
ATOM 555 C C . ASP A 1 70 ? -9.894 3.435 1.080 1.00 93.44 70 ASP A C 1
ATOM 557 O O . ASP A 1 70 ? -8.818 3.304 0.501 1.00 93.44 70 ASP A O 1
ATOM 561 N N . THR A 1 71 ? -10.016 3.492 2.409 1.00 94.12 71 THR A N 1
ATOM 562 C CA . THR A 1 71 ? -8.888 3.418 3.350 1.00 94.12 71 THR A CA 1
ATOM 563 C C . THR A 1 71 ? -8.169 2.073 3.275 1.00 94.12 71 THR A C 1
ATOM 565 O O . THR A 1 71 ? -6.947 2.019 3.291 1.00 94.12 71 THR A O 1
ATOM 568 N N . ILE A 1 72 ? -8.915 0.967 3.200 1.00 94.69 72 ILE A N 1
ATOM 569 C CA . ILE A 1 72 ? -8.326 -0.378 3.177 1.00 94.69 72 ILE A CA 1
ATOM 570 C C . ILE A 1 72 ? -7.814 -0.771 1.784 1.00 94.69 72 ILE A C 1
ATOM 572 O O . ILE A 1 72 ? -7.008 -1.688 1.664 1.00 94.69 72 ILE A O 1
ATOM 576 N N . SER A 1 73 ? -8.245 -0.070 0.727 1.00 95.62 73 SER A N 1
ATOM 577 C CA . SER A 1 73 ? -7.755 -0.243 -0.649 1.00 95.62 73 SER A CA 1
ATOM 578 C C . SER A 1 73 ? -6.375 0.401 -0.856 1.00 95.62 73 SER A C 1
ATOM 580 O O . SER A 1 73 ? -6.126 1.003 -1.896 1.00 95.62 73 SER A O 1
ATOM 582 N N . ASP A 1 74 ? -5.471 0.281 0.110 1.00 95.50 74 ASP A N 1
ATOM 583 C CA . ASP A 1 74 ? -4.071 0.699 0.019 1.00 95.50 74 ASP A CA 1
ATOM 584 C C . ASP A 1 74 ? -3.202 -0.561 -0.110 1.00 95.50 74 ASP A C 1
ATOM 586 O O . ASP A 1 74 ? -3.302 -1.493 0.691 1.00 95.50 74 ASP A O 1
ATOM 590 N N . PHE A 1 75 ? -2.375 -0.622 -1.156 1.00 96.00 75 PHE A N 1
ATOM 591 C CA . PHE A 1 75 ? -1.555 -1.801 -1.435 1.00 96.00 75 PHE A CA 1
ATOM 592 C C . PHE A 1 75 ? -0.576 -2.108 -0.298 1.00 96.00 75 PHE A C 1
ATOM 594 O O . PHE A 1 75 ? -0.445 -3.267 0.095 1.00 96.00 75 PHE A O 1
ATOM 601 N N . HIS A 1 76 ? 0.080 -1.084 0.247 1.00 95.94 76 HIS A N 1
ATOM 602 C CA . HIS A 1 76 ? 1.093 -1.254 1.286 1.00 95.94 76 HIS A CA 1
ATOM 603 C C . HIS A 1 76 ? 0.450 -1.670 2.606 1.00 95.94 76 HIS A C 1
ATOM 605 O O . HIS A 1 76 ? 0.993 -2.515 3.319 1.00 95.94 76 HIS A O 1
ATOM 611 N N . LEU A 1 77 ? -0.751 -1.160 2.891 1.00 95.62 77 LEU A N 1
ATOM 612 C CA . LEU A 1 77 ? -1.544 -1.622 4.024 1.00 95.62 77 LEU A CA 1
ATOM 613 C C . LEU A 1 77 ? -1.931 -3.099 3.881 1.00 95.62 77 LEU A C 1
ATOM 615 O O . LEU A 1 77 ? -1.730 -3.881 4.807 1.00 95.62 77 LEU A O 1
ATOM 619 N N . LEU A 1 78 ? -2.467 -3.507 2.728 1.00 95.62 78 LEU A N 1
ATOM 620 C CA . LEU A 1 78 ? -2.851 -4.904 2.494 1.00 95.62 78 LEU A CA 1
ATOM 621 C C . LEU A 1 78 ? -1.645 -5.844 2.562 1.00 95.62 78 LEU A C 1
ATOM 623 O O . LEU A 1 78 ? -1.757 -6.938 3.120 1.00 95.62 78 LEU A O 1
ATOM 627 N N . LEU A 1 79 ? -0.497 -5.410 2.036 1.00 95.19 79 LEU A N 1
ATOM 628 C CA . LEU A 1 79 ? 0.752 -6.151 2.135 1.00 95.19 79 LEU A CA 1
ATOM 629 C C . LEU A 1 79 ? 1.172 -6.310 3.599 1.00 95.19 79 LEU A C 1
ATOM 631 O O . LEU A 1 79 ? 1.437 -7.430 4.021 1.00 95.19 79 LEU A O 1
ATOM 635 N N . PHE A 1 80 ? 1.155 -5.231 4.384 1.00 95.00 80 PHE A N 1
ATOM 636 C CA . PHE A 1 80 ? 1.437 -5.290 5.817 1.00 95.00 80 PHE A CA 1
ATOM 637 C C . PHE A 1 80 ? 0.499 -6.262 6.541 1.00 95.00 80 PHE A C 1
ATOM 639 O O . PHE A 1 80 ? 0.963 -7.106 7.298 1.00 95.00 80 PHE A O 1
ATOM 646 N N . LEU A 1 81 ? -0.810 -6.211 6.277 1.00 94.38 81 LEU A N 1
ATOM 647 C CA . LEU A 1 81 ? -1.782 -7.096 6.928 1.00 94.38 81 LEU A CA 1
ATOM 648 C C . LEU A 1 81 ? -1.532 -8.586 6.647 1.00 94.38 81 LEU A C 1
ATOM 650 O O . LEU A 1 81 ? -1.790 -9.413 7.519 1.00 94.38 81 LEU A O 1
ATOM 654 N N . VAL A 1 82 ? -1.051 -8.945 5.452 1.00 93.56 82 VAL A N 1
ATOM 655 C CA . VAL A 1 82 ? -0.802 -10.354 5.096 1.00 93.56 82 VAL A CA 1
ATOM 656 C C . VAL A 1 82 ? 0.586 -10.847 5.512 1.00 93.56 82 VAL A C 1
ATOM 658 O O . VAL A 1 82 ? 0.738 -12.033 5.811 1.00 93.56 82 VAL A O 1
ATOM 661 N N . THR A 1 83 ? 1.591 -9.968 5.545 1.00 91.56 83 THR A N 1
ATOM 662 C CA . THR A 1 83 ? 2.977 -10.326 5.898 1.00 91.56 83 THR A CA 1
ATOM 663 C C . THR A 1 83 ? 3.293 -10.154 7.380 1.00 91.56 83 THR A C 1
ATOM 665 O O . THR A 1 83 ? 4.313 -10.663 7.837 1.00 91.56 83 THR A O 1
ATOM 668 N N . ASN A 1 84 ? 2.440 -9.470 8.147 1.00 89.88 84 ASN A N 1
ATOM 669 C CA . ASN A 1 84 ? 2.657 -9.272 9.573 1.00 89.88 84 ASN A CA 1
ATOM 670 C C . ASN A 1 84 ? 2.615 -10.605 10.344 1.00 89.88 84 ASN A C 1
ATOM 672 O O . ASN A 1 84 ? 1.592 -11.286 10.406 1.00 89.88 84 ASN A O 1
ATOM 676 N N . GLU A 1 85 ? 3.734 -10.959 10.977 1.00 87.06 85 GLU A N 1
ATOM 677 C CA . GLU A 1 85 ? 3.879 -12.222 11.715 1.00 87.06 85 GLU A CA 1
ATOM 678 C C . GLU A 1 85 ? 3.201 -12.210 13.094 1.00 87.06 85 GLU A C 1
ATOM 680 O O . GLU A 1 85 ? 2.930 -13.271 13.654 1.00 87.06 85 GLU A O 1
ATOM 685 N N . VAL A 1 86 ? 2.910 -11.027 13.652 1.00 86.19 86 VAL A N 1
ATOM 686 C CA . VAL A 1 86 ? 2.259 -10.901 14.970 1.00 86.19 86 VAL A CA 1
ATOM 687 C C . VAL A 1 86 ? 0.824 -11.422 14.910 1.00 86.19 86 VAL A C 1
ATOM 689 O O . VAL A 1 86 ? 0.327 -11.985 15.885 1.00 86.19 86 VAL A O 1
ATOM 692 N N . MET A 1 87 ? 0.167 -11.266 13.761 1.00 85.06 87 MET A N 1
ATOM 693 C CA . MET A 1 87 ? -1.171 -11.785 13.523 1.00 85.06 87 MET A CA 1
ATOM 694 C C . MET A 1 87 ? -1.292 -12.278 12.070 1.00 85.06 87 MET A C 1
ATOM 696 O O . MET A 1 87 ? -1.653 -11.502 11.185 1.00 85.06 87 MET A O 1
ATOM 700 N N . PRO A 1 88 ? -1.013 -13.566 11.804 1.00 85.25 88 PRO A N 1
ATOM 701 C CA . PRO A 1 88 ? -1.045 -14.108 10.452 1.00 85.25 88 PRO A CA 1
ATOM 702 C C . PRO A 1 88 ? -2.481 -14.157 9.911 1.00 85.25 88 PRO A C 1
ATOM 704 O O . PRO A 1 88 ? -3.313 -14.931 10.380 1.00 85.25 88 PRO A O 1
ATOM 707 N N . LEU A 1 89 ? -2.769 -13.340 8.892 1.00 89.81 89 LEU A N 1
ATOM 708 C CA . LEU A 1 89 ? -4.098 -13.245 8.270 1.00 89.81 89 LEU A CA 1
ATOM 709 C C . LEU A 1 89 ? -4.240 -13.999 6.946 1.00 89.81 89 LEU A C 1
ATOM 711 O O . LEU A 1 89 ? -5.317 -13.961 6.354 1.00 89.81 89 LEU A O 1
ATOM 715 N N . GLN A 1 90 ? -3.194 -14.688 6.488 1.00 87.25 90 GLN A N 1
ATOM 716 C CA . GLN A 1 90 ? -3.115 -15.319 5.160 1.00 87.25 90 GLN A CA 1
ATOM 717 C C . GLN A 1 90 ? -4.367 -16.138 4.796 1.00 87.25 90 GLN A C 1
ATOM 719 O O . GLN A 1 90 ? -4.911 -15.962 3.708 1.00 87.25 90 GLN A O 1
ATOM 724 N N . ASP A 1 91 ? -4.884 -16.940 5.731 1.00 86.88 91 ASP A N 1
ATOM 725 C CA . ASP A 1 91 ? -6.045 -17.812 5.497 1.00 86.88 91 ASP A CA 1
ATOM 726 C C . ASP A 1 91 ? -7.405 -17.094 5.581 1.00 86.88 91 ASP A C 1
ATOM 728 O O . ASP A 1 91 ? -8.421 -17.620 5.132 1.00 86.88 91 ASP A O 1
ATOM 732 N N . SER A 1 92 ? -7.453 -15.895 6.167 1.00 90.38 92 SER A N 1
ATOM 733 C CA . SER A 1 92 ? -8.703 -15.161 6.427 1.00 90.38 92 SER A CA 1
ATOM 734 C C . SER A 1 92 ? -8.882 -13.926 5.540 1.00 90.38 92 SER A C 1
ATOM 736 O O . SER A 1 92 ? -10.012 -13.533 5.258 1.00 90.38 92 SER A O 1
ATOM 738 N N . ILE A 1 93 ? -7.794 -13.346 5.025 1.00 93.88 93 ILE A N 1
ATOM 739 C CA . ILE A 1 93 ? -7.799 -12.064 4.306 1.00 93.88 93 ILE A CA 1
ATOM 740 C C . ILE A 1 93 ? -8.497 -12.111 2.936 1.00 93.88 93 ILE A C 1
ATOM 742 O O . ILE A 1 93 ? -8.792 -11.065 2.358 1.00 93.88 93 ILE A O 1
ATOM 746 N N . SER A 1 94 ? -8.799 -13.299 2.397 1.00 95.38 94 SER A N 1
ATOM 747 C CA . SER A 1 94 ? -9.388 -13.452 1.057 1.00 95.38 94 SER A CA 1
ATOM 748 C C . SER A 1 94 ? -10.679 -12.650 0.867 1.00 95.38 94 SER A C 1
ATOM 750 O O . SER A 1 94 ? -10.876 -12.071 -0.199 1.00 95.38 94 SER A O 1
ATOM 752 N N . LEU A 1 95 ? -11.529 -12.561 1.899 1.00 96.62 95 LEU A N 1
ATOM 753 C CA . LEU A 1 95 ? -12.763 -11.768 1.850 1.00 96.62 95 LEU A CA 1
ATOM 754 C C . LEU A 1 95 ? -12.474 -10.275 1.634 1.00 96.62 95 LEU A C 1
ATOM 756 O O . LEU A 1 95 ? -13.153 -9.618 0.846 1.00 96.62 95 LEU A O 1
ATOM 760 N N . LEU A 1 96 ? -11.452 -9.749 2.313 1.00 96.88 96 LEU A N 1
ATOM 761 C CA . LEU A 1 96 ? -11.036 -8.357 2.180 1.00 96.88 96 LEU A CA 1
ATOM 762 C C . LEU A 1 96 ? -10.443 -8.080 0.794 1.00 96.88 96 LEU A C 1
ATOM 764 O O . LEU A 1 96 ? -10.799 -7.088 0.161 1.00 96.88 96 LEU A O 1
ATOM 768 N N . LEU A 1 97 ? -9.568 -8.963 0.305 1.00 96.44 97 LEU A N 1
ATOM 769 C CA . LEU A 1 97 ? -8.969 -8.818 -1.025 1.00 96.44 97 LEU A CA 1
ATOM 770 C C . LEU A 1 97 ? -10.033 -8.848 -2.125 1.00 96.44 97 LEU A C 1
ATOM 772 O O . LEU A 1 97 ? -9.952 -8.080 -3.083 1.00 96.44 97 LEU A O 1
ATOM 776 N N . GLU A 1 98 ? -11.061 -9.681 -1.967 1.00 97.06 98 GLU A N 1
ATOM 777 C CA . GLU A 1 98 ? -12.195 -9.724 -2.886 1.00 97.06 98 GLU A CA 1
ATOM 778 C C . GLU A 1 98 ? -13.008 -8.425 -2.859 1.00 97.06 98 GLU A C 1
ATOM 780 O O . GLU A 1 98 ? -13.373 -7.905 -3.919 1.00 97.06 98 GLU A O 1
ATOM 785 N N . ALA A 1 99 ? -13.238 -7.860 -1.671 1.00 96.62 99 ALA A N 1
ATOM 786 C CA . ALA A 1 99 ? -13.898 -6.568 -1.512 1.00 96.62 99 ALA A CA 1
ATOM 787 C C . ALA A 1 99 ? -13.144 -5.446 -2.246 1.00 96.62 99 ALA A C 1
ATOM 789 O O . ALA A 1 99 ? -13.752 -4.684 -2.997 1.00 96.62 99 ALA A O 1
ATOM 790 N N . VAL A 1 100 ? -11.816 -5.385 -2.093 1.00 96.50 100 VAL A N 1
ATOM 791 C CA . VAL A 1 100 ? -10.955 -4.397 -2.769 1.00 96.50 100 VAL A CA 1
ATOM 792 C C . VAL A 1 100 ? -10.957 -4.614 -4.284 1.00 96.50 100 VAL A C 1
ATOM 794 O O . VAL A 1 100 ? -11.187 -3.674 -5.045 1.00 96.50 100 VAL A O 1
ATOM 797 N N . ARG A 1 101 ? -10.783 -5.862 -4.737 1.00 95.44 101 ARG A N 1
ATOM 798 C CA . ARG A 1 101 ? -10.739 -6.228 -6.163 1.00 95.44 101 ARG A CA 1
ATOM 799 C C . ARG A 1 101 ? -12.033 -5.894 -6.902 1.00 95.44 101 ARG A C 1
ATOM 801 O O . ARG A 1 101 ? -11.986 -5.452 -8.046 1.00 95.44 101 ARG A O 1
ATOM 808 N N . THR A 1 102 ? -13.179 -6.134 -6.268 1.00 95.81 102 THR A N 1
ATOM 809 C CA . THR A 1 102 ? -14.511 -5.916 -6.863 1.00 95.81 102 THR A CA 1
ATOM 810 C C . THR A 1 102 ? -15.117 -4.558 -6.518 1.00 95.81 102 THR A C 1
ATOM 812 O O . THR A 1 102 ? -16.205 -4.247 -6.996 1.00 95.81 102 THR A O 1
ATOM 815 N N . ARG A 1 103 ? -14.420 -3.747 -5.708 1.00 94.75 103 ARG A N 1
ATOM 816 C CA . ARG A 1 103 ? -14.925 -2.494 -5.126 1.00 94.75 103 ARG A CA 1
ATOM 817 C C . ARG A 1 103 ? -16.274 -2.680 -4.411 1.00 94.75 103 ARG A C 1
ATOM 819 O O . ARG A 1 103 ? -17.157 -1.830 -4.495 1.00 94.75 103 ARG A O 1
ATOM 826 N N . ASN A 1 104 ? -16.436 -3.803 -3.711 1.00 96.19 104 ASN A N 1
ATOM 827 C CA . ASN A 1 104 ? -17.667 -4.149 -3.008 1.00 96.19 104 ASN A CA 1
ATOM 828 C C . ASN A 1 104 ? -17.607 -3.700 -1.540 1.00 96.19 104 ASN A C 1
ATOM 830 O O . ASN A 1 104 ? -16.919 -4.300 -0.710 1.00 96.19 104 ASN A O 1
ATOM 834 N N . GLU A 1 105 ? -18.363 -2.651 -1.214 1.00 96.44 105 GLU A N 1
ATOM 835 C CA . GLU A 1 105 ? -18.408 -2.098 0.139 1.00 96.44 105 GLU A CA 1
ATOM 836 C C . GLU A 1 105 ? -19.056 -3.056 1.151 1.00 96.44 105 GLU A C 1
ATOM 838 O O . GLU A 1 105 ? -18.613 -3.125 2.293 1.00 96.44 105 GLU A O 1
ATOM 843 N N . GLU A 1 106 ? -20.045 -3.858 0.759 1.00 97.12 106 GLU A N 1
ATOM 844 C CA . GLU A 1 106 ? -20.725 -4.792 1.667 1.00 97.12 106 GLU A CA 1
ATOM 845 C C . GLU A 1 106 ? -19.774 -5.879 2.184 1.00 97.12 106 GLU A C 1
ATOM 847 O O . GLU A 1 106 ? -19.778 -6.206 3.378 1.00 97.12 106 GLU A O 1
ATOM 852 N N . LEU A 1 107 ? -18.912 -6.404 1.305 1.00 97.69 107 LEU A N 1
ATOM 853 C CA . LEU A 1 107 ? -17.865 -7.354 1.688 1.00 97.69 107 LEU A CA 1
ATOM 854 C C . LEU A 1 107 ? -16.839 -6.695 2.618 1.00 97.69 107 LEU A C 1
ATOM 856 O O . LEU A 1 107 ? -16.463 -7.289 3.630 1.00 97.69 107 LEU A O 1
ATOM 860 N N . ALA A 1 108 ? -16.454 -5.446 2.342 1.00 96.81 108 ALA A N 1
ATOM 861 C CA . ALA A 1 108 ? -15.543 -4.693 3.204 1.00 96.81 108 ALA A CA 1
ATOM 862 C C . ALA A 1 108 ? -16.147 -4.446 4.595 1.00 96.81 108 ALA A C 1
ATOM 864 O O . ALA A 1 108 ? -15.478 -4.640 5.608 1.00 96.81 108 ALA A O 1
ATOM 865 N N . GLN A 1 109 ? -17.431 -4.088 4.671 1.00 96.88 109 GLN A N 1
ATOM 866 C CA . GLN A 1 109 ? -18.135 -3.919 5.945 1.00 96.88 109 GLN A CA 1
ATOM 867 C C . GLN A 1 109 ? -18.297 -5.247 6.692 1.00 96.88 109 GLN A C 1
ATOM 869 O O . GLN A 1 109 ? -18.266 -5.270 7.920 1.00 96.88 109 GLN A O 1
ATOM 874 N N . THR A 1 110 ? -18.459 -6.360 5.976 1.00 97.00 110 THR A N 1
ATOM 875 C CA . THR A 1 110 ? -18.476 -7.699 6.582 1.00 97.00 110 THR A CA 1
ATOM 876 C C . THR A 1 110 ? -17.120 -8.025 7.201 1.00 97.00 110 THR A C 1
ATOM 878 O O . THR A 1 110 ? -17.067 -8.428 8.361 1.00 97.00 110 THR A O 1
ATOM 881 N N . TRP A 1 111 ? -16.026 -7.759 6.482 1.00 96.81 111 TRP A N 1
ATOM 882 C CA . TRP A 1 111 ? -14.671 -7.903 7.012 1.00 96.81 111 TRP A CA 1
ATOM 883 C C . TRP A 1 111 ? -14.414 -7.007 8.229 1.00 96.81 111 TRP A C 1
ATOM 885 O O . TRP A 1 111 ? -13.860 -7.467 9.224 1.00 96.81 111 TRP A O 1
ATOM 895 N N . LYS A 1 112 ? -14.878 -5.753 8.202 1.00 96.00 112 LYS A N 1
ATOM 896 C CA . LYS A 1 112 ? -14.743 -4.812 9.325 1.00 96.00 112 LYS A CA 1
ATOM 897 C C . LYS A 1 112 ? -15.388 -5.321 10.625 1.00 96.00 112 LYS A C 1
ATOM 899 O O . LYS A 1 112 ? -14.969 -4.933 11.706 1.00 96.00 112 LYS A O 1
ATOM 904 N N . ARG A 1 113 ? -16.402 -6.189 10.540 1.00 96.44 113 ARG A N 1
ATOM 905 C CA . ARG A 1 113 ? -17.071 -6.801 11.707 1.00 96.44 113 ARG A CA 1
ATOM 906 C C . ARG A 1 113 ? -16.445 -8.129 12.149 1.00 96.44 113 ARG A C 1
ATOM 908 O O . ARG A 1 113 ? -16.971 -8.761 13.060 1.00 96.44 113 ARG A O 1
ATOM 915 N N . SER A 1 114 ? -15.387 -8.583 11.482 1.00 96.31 114 SER A N 1
ATOM 916 C CA . SER A 1 114 ? -14.722 -9.852 11.785 1.00 96.31 114 SER A CA 1
ATOM 917 C C . SER A 1 114 ? -13.899 -9.781 13.077 1.00 96.31 114 SER A C 1
ATOM 919 O O . SER A 1 114 ? -13.449 -8.711 13.490 1.00 96.31 114 SER A O 1
ATOM 921 N N . GLU A 1 115 ? -13.659 -10.936 13.702 1.00 95.06 115 GLU A N 1
ATOM 922 C CA . GLU A 1 115 ? -12.815 -11.046 14.904 1.00 95.06 115 GLU A CA 1
ATOM 923 C C . GLU A 1 115 ? -11.357 -10.648 14.622 1.00 95.06 115 GLU A C 1
ATOM 925 O O . GLU A 1 115 ? -10.671 -10.068 15.466 1.00 95.06 115 GLU A O 1
ATOM 930 N N . GLN A 1 116 ? -10.898 -10.915 13.401 1.00 94.50 116 GLN A N 1
ATOM 931 C CA . GLN A 1 116 ? -9.576 -10.572 12.896 1.00 94.50 116 GLN A CA 1
ATOM 932 C C . GLN A 1 116 ? -9.387 -9.055 12.877 1.00 94.50 116 GLN A C 1
ATOM 934 O O . GLN A 1 116 ? -8.395 -8.545 13.398 1.00 94.50 116 GLN A O 1
ATOM 939 N N . TRP A 1 117 ? -10.365 -8.320 12.337 1.00 95.44 117 TRP A N 1
ATOM 940 C CA . TRP A 1 117 ? -10.322 -6.859 12.345 1.00 95.44 117 TRP A CA 1
ATOM 941 C C . TRP A 1 117 ? -10.442 -6.289 13.762 1.00 95.44 117 TRP A C 1
ATOM 943 O O . TRP A 1 117 ? -9.685 -5.390 14.122 1.00 95.44 117 TRP A O 1
ATOM 953 N N . ALA A 1 118 ? -11.304 -6.864 14.606 1.00 95.75 118 ALA A N 1
ATOM 954 C CA . ALA A 1 118 ? -11.408 -6.460 16.010 1.00 95.75 118 ALA A CA 1
ATOM 955 C C . ALA A 1 118 ? -10.070 -6.617 16.766 1.00 95.75 118 ALA A C 1
ATOM 957 O O . ALA A 1 118 ? -9.697 -5.763 17.572 1.00 95.75 118 ALA A O 1
ATOM 958 N N . THR A 1 119 ? -9.305 -7.671 16.463 1.00 94.19 119 THR A N 1
ATOM 959 C CA . THR A 1 119 ? -7.964 -7.888 17.032 1.00 94.19 119 THR A CA 1
ATOM 960 C C . THR A 1 119 ? -6.974 -6.816 16.567 1.00 94.19 119 THR A C 1
ATOM 962 O O . THR A 1 119 ? -6.213 -6.296 17.385 1.00 94.19 119 THR A O 1
ATOM 965 N N . ILE A 1 120 ? -7.019 -6.414 15.290 1.00 94.06 120 ILE A N 1
ATOM 966 C CA . ILE A 1 120 ? -6.217 -5.290 14.769 1.00 94.06 120 ILE A CA 1
ATOM 967 C C . ILE A 1 120 ? -6.539 -4.005 15.525 1.00 94.06 120 ILE A C 1
ATOM 969 O O . ILE A 1 120 ? -5.628 -3.323 15.994 1.00 94.06 120 ILE A O 1
ATOM 973 N N . GLU A 1 121 ? -7.823 -3.679 15.672 1.00 94.25 121 GLU A N 1
ATOM 974 C CA . GLU A 1 121 ? -8.253 -2.466 16.372 1.00 94.25 121 GLU A CA 1
ATOM 975 C C . GLU A 1 121 ? -7.771 -2.455 17.829 1.00 94.25 121 GLU A C 1
ATOM 977 O O . GLU A 1 121 ? -7.329 -1.416 18.333 1.00 94.25 121 GLU A O 1
ATOM 982 N N . GLN A 1 122 ? -7.772 -3.612 18.497 1.00 94.06 122 GLN A N 1
ATOM 983 C CA . GLN A 1 122 ? -7.241 -3.758 19.853 1.00 94.06 122 GLN A CA 1
ATOM 984 C C . GLN A 1 122 ? -5.716 -3.552 19.917 1.00 94.06 122 GLN A C 1
ATOM 986 O O . GLN A 1 122 ? -5.222 -2.876 20.829 1.00 94.06 122 GLN A O 1
ATOM 991 N N . LEU A 1 123 ? -4.964 -4.096 18.956 1.00 93.12 123 LEU A N 1
ATOM 992 C CA . LEU A 1 123 ? -3.512 -3.897 18.860 1.00 93.12 123 LEU A CA 1
ATOM 993 C C . LEU A 1 123 ? -3.181 -2.420 18.619 1.00 93.12 123 LEU A C 1
ATOM 995 O O . LEU A 1 123 ? -2.401 -1.834 19.370 1.00 93.12 123 LEU A O 1
ATOM 999 N N . CYS A 1 124 ? -3.858 -1.783 17.663 1.00 92.81 124 CYS A N 1
ATOM 1000 C CA . CYS A 1 124 ? -3.723 -0.351 17.403 1.00 92.81 124 CYS A CA 1
ATOM 1001 C C . CYS A 1 124 ? -4.066 0.497 18.635 1.00 92.81 124 CYS A C 1
ATOM 1003 O O . CYS A 1 124 ? -3.365 1.462 18.933 1.00 92.81 124 CYS A O 1
ATOM 1005 N N . SER A 1 125 ? -5.108 0.142 19.389 1.00 91.00 125 SER A N 1
ATOM 1006 C CA . SER A 1 125 ? -5.498 0.862 20.611 1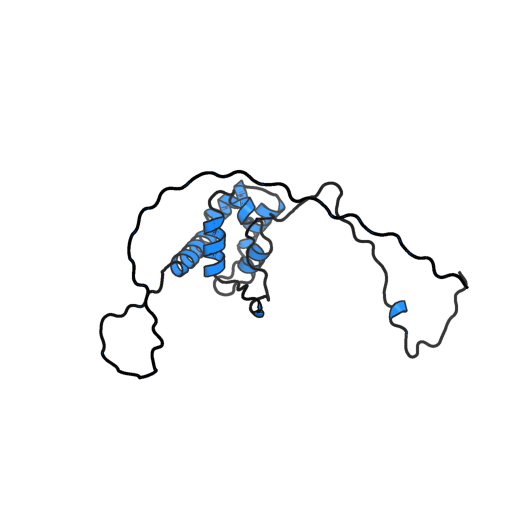.00 91.00 125 SER A CA 1
ATOM 1007 C C . SER A 1 125 ? -4.435 0.764 21.709 1.00 91.00 125 SER A C 1
ATOM 1009 O O . SER A 1 125 ? -4.186 1.737 22.419 1.00 91.00 125 SER A O 1
ATOM 1011 N N . SER A 1 126 ? -3.754 -0.379 21.816 1.00 88.31 126 SER A N 1
ATOM 1012 C CA . SER A 1 126 ? -2.677 -0.586 22.792 1.00 88.31 126 SER A CA 1
ATOM 1013 C C . SER A 1 126 ? -1.440 0.272 22.484 1.00 88.31 126 SER A C 1
ATOM 1015 O O . SER A 1 126 ? -0.756 0.726 23.400 1.00 88.31 126 SER A O 1
ATOM 1017 N N . CYS A 1 127 ? -1.190 0.567 21.204 1.00 80.62 127 CYS A N 1
ATOM 1018 C CA . CYS A 1 127 ? -0.100 1.439 20.753 1.00 80.62 127 CYS A CA 1
ATOM 1019 C C . CYS A 1 127 ? -0.368 2.941 20.961 1.00 80.62 127 CYS A C 1
ATOM 1021 O O . CYS A 1 127 ? 0.571 3.734 20.909 1.00 80.62 127 CYS A O 1
ATOM 1023 N N . HIS A 1 128 ? -1.622 3.345 21.194 1.00 64.06 128 HIS A N 1
ATOM 1024 C CA . HIS A 1 128 ? -2.003 4.740 21.453 1.00 64.06 128 HIS A CA 1
ATOM 1025 C C . HIS A 1 128 ? -1.839 5.166 22.915 1.00 64.06 128 HIS A C 1
ATOM 1027 O O . HIS A 1 128 ? -2.112 6.322 23.241 1.00 64.06 128 HIS A O 1
ATOM 1033 N N . SER A 1 129 ? -1.404 4.279 23.814 1.00 51.62 129 SER A N 1
ATOM 1034 C CA . SER A 1 129 ? -1.073 4.704 25.170 1.00 51.62 129 SER A CA 1
ATOM 1035 C C . SER A 1 129 ? 0.172 5.591 25.112 1.00 51.62 129 SER A C 1
ATOM 1037 O O . SER A 1 129 ? 1.239 5.095 24.742 1.00 51.62 129 SER A O 1
ATOM 1039 N N . PRO A 1 130 ? 0.104 6.878 25.504 1.00 47.50 130 PRO A N 1
ATOM 1040 C CA . PRO A 1 130 ? 1.317 7.623 25.760 1.00 47.50 130 PRO A CA 1
ATOM 1041 C C . PRO A 1 130 ? 1.995 6.926 26.938 1.00 47.50 130 PRO A C 1
ATOM 1043 O O . PRO A 1 130 ? 1.581 7.078 28.087 1.00 47.50 130 PRO A O 1
ATOM 1046 N N . SER A 1 131 ? 3.035 6.138 26.672 1.00 42.97 131 SER A N 1
ATOM 1047 C CA . SER A 1 131 ? 3.995 5.721 27.693 1.00 42.97 131 SER A CA 1
ATOM 1048 C C . SER A 1 131 ? 4.775 6.953 28.159 1.00 42.97 131 SER A C 1
ATOM 1050 O O . SER A 1 131 ? 5.976 7.083 27.955 1.00 42.97 131 SER A O 1
ATOM 1052 N N . ALA A 1 132 ? 4.082 7.872 28.829 1.00 43.00 132 ALA A N 1
ATOM 1053 C CA . ALA A 1 132 ? 4.675 8.717 29.837 1.00 43.00 132 ALA A CA 1
ATOM 1054 C C . ALA A 1 132 ? 4.949 7.815 31.045 1.00 43.00 132 ALA A C 1
ATOM 1056 O O . ALA A 1 132 ? 4.167 7.754 31.992 1.00 43.00 132 ALA A O 1
ATOM 1057 N N . PHE A 1 133 ? 6.069 7.092 31.016 1.00 41.94 133 PHE A N 1
ATOM 1058 C CA . PHE A 1 133 ? 6.658 6.552 32.238 1.00 41.94 133 PHE A CA 1
ATOM 1059 C C . PHE A 1 133 ? 7.225 7.720 33.058 1.00 41.94 133 PHE A C 1
ATOM 1061 O O . PHE A 1 133 ? 8.432 7.912 33.163 1.00 41.94 133 PHE A O 1
ATOM 1068 N N . LEU A 1 134 ? 6.341 8.529 33.643 1.00 43.78 134 LEU A N 1
ATOM 1069 C CA . LEU A 1 134 ? 6.666 9.260 34.858 1.00 43.78 134 LEU A CA 1
ATOM 1070 C C . LEU A 1 134 ? 6.487 8.268 36.000 1.00 43.78 134 LEU A C 1
ATOM 1072 O O . LEU A 1 134 ? 5.379 8.070 36.488 1.00 43.78 134 LEU A O 1
ATOM 1076 N N . VAL A 1 135 ? 7.572 7.609 36.398 1.00 45.12 135 VAL A N 1
ATOM 1077 C CA . VAL A 1 135 ? 7.597 6.849 37.649 1.00 45.12 135 VAL A CA 1
ATOM 1078 C C . VAL A 1 135 ? 7.828 7.855 38.784 1.00 45.12 135 VAL A C 1
ATOM 1080 O O . VAL A 1 135 ? 8.890 8.484 38.816 1.00 45.12 135 VAL A O 1
ATOM 1083 N N . PRO A 1 136 ? 6.883 8.056 39.721 1.00 44.91 136 PRO A N 1
ATOM 1084 C CA . PRO A 1 136 ? 7.120 8.880 40.894 1.00 44.91 136 PRO A CA 1
ATOM 1085 C C . PRO A 1 136 ? 7.919 8.067 41.914 1.00 44.91 136 PRO A C 1
ATOM 1087 O O . PRO A 1 136 ? 7.409 7.116 42.499 1.00 44.91 136 PRO A O 1
ATOM 1090 N N . GLY A 1 137 ? 9.163 8.484 42.143 1.00 48.66 137 GLY A N 1
ATOM 1091 C CA . GLY A 1 137 ? 9.964 8.076 43.293 1.00 48.66 137 GLY A CA 1
ATOM 1092 C C . GLY A 1 137 ? 10.762 6.792 43.093 1.00 48.66 137 GLY A C 1
ATOM 1093 O O . GLY A 1 137 ? 10.227 5.704 43.225 1.00 48.66 137 GLY A O 1
ATOM 1094 N N . ILE A 1 138 ? 12.064 6.943 42.849 1.0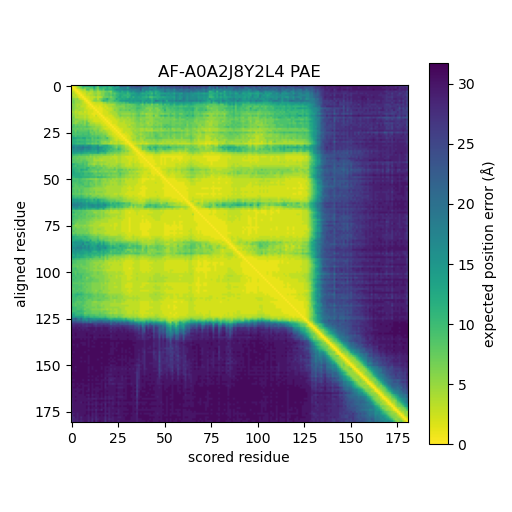0 39.94 138 ILE A N 1
ATOM 1095 C CA . ILE A 1 138 ? 13.158 6.374 43.652 1.00 39.94 138 ILE A CA 1
ATOM 1096 C C . ILE A 1 138 ? 14.407 7.196 43.300 1.00 39.94 138 ILE A C 1
ATOM 1098 O O . ILE A 1 138 ? 14.762 7.381 42.139 1.00 39.94 138 ILE A O 1
ATOM 1102 N N . THR A 1 139 ? 15.041 7.745 44.328 1.00 46.25 139 THR A N 1
ATOM 1103 C CA . THR A 1 139 ? 16.300 8.489 44.271 1.00 46.25 139 THR A CA 1
ATOM 1104 C C . THR A 1 139 ? 17.441 7.600 43.773 1.00 46.25 139 THR A C 1
ATOM 1106 O O . THR A 1 139 ? 17.772 6.609 44.420 1.00 46.25 139 THR A O 1
ATOM 1109 N N . GLY A 1 140 ? 18.084 7.989 42.674 1.00 36.00 140 GLY A N 1
ATOM 1110 C CA . GLY A 1 140 ? 19.322 7.383 42.186 1.00 36.00 140 GLY A CA 1
ATOM 1111 C C . GLY A 1 140 ? 20.046 8.359 41.268 1.00 36.00 140 GLY A C 1
ATOM 1112 O O . GLY A 1 140 ? 19.659 8.539 40.119 1.00 36.00 140 GLY A O 1
ATOM 1113 N N . ALA A 1 141 ? 21.047 9.048 41.811 1.00 42.91 141 ALA A N 1
ATOM 1114 C CA . ALA A 1 141 ? 21.834 10.052 41.112 1.00 42.91 141 ALA A CA 1
ATOM 1115 C C . ALA A 1 141 ? 22.754 9.411 40.062 1.00 42.91 141 ALA A C 1
ATOM 1117 O O . ALA A 1 141 ? 23.620 8.614 40.413 1.00 42.91 141 ALA A O 1
ATOM 1118 N N . CYS A 1 142 ? 22.631 9.840 38.805 1.00 34.06 142 CYS A N 1
ATOM 1119 C CA . CYS A 1 142 ? 23.648 9.650 37.774 1.00 34.06 142 CYS A CA 1
ATOM 1120 C C . CYS A 1 142 ? 23.844 10.987 37.051 1.00 34.06 142 CYS A C 1
ATOM 1122 O O . CYS A 1 142 ? 22.925 11.525 36.439 1.00 34.06 142 CYS A O 1
ATOM 1124 N N . HIS A 1 143 ? 25.043 11.548 37.189 1.00 40.69 143 HIS A N 1
ATOM 1125 C CA . HIS A 1 143 ? 25.433 12.855 36.672 1.00 40.69 143 HIS A CA 1
ATOM 1126 C C . HIS A 1 143 ? 25.688 12.814 35.155 1.00 40.69 143 HIS A C 1
ATOM 1128 O O . HIS A 1 143 ? 26.544 12.054 34.701 1.00 40.69 143 HIS A O 1
ATOM 1134 N N . HIS A 1 144 ? 25.051 13.713 34.399 1.00 32.66 144 HIS A N 1
ATOM 1135 C CA . HIS A 1 144 ? 25.637 14.342 33.206 1.00 32.66 144 HIS A CA 1
ATOM 1136 C C . HIS A 1 144 ? 25.031 15.742 32.980 1.00 32.66 144 HIS A C 1
ATOM 1138 O O . HIS A 1 144 ? 23.883 15.969 33.365 1.00 32.66 144 HIS A O 1
ATOM 1144 N N . PRO A 1 145 ? 25.809 16.712 32.460 1.00 38.91 145 PRO A N 1
ATOM 1145 C CA . PRO A 1 145 ? 25.556 18.129 32.678 1.00 38.91 145 PRO A CA 1
ATOM 1146 C C . PRO A 1 145 ? 24.492 18.716 31.746 1.00 38.91 145 PRO A C 1
ATOM 1148 O O . PRO A 1 145 ? 24.351 18.361 30.580 1.00 38.91 145 PRO A O 1
ATOM 1151 N N . GLN A 1 146 ? 23.776 19.668 32.329 1.00 34.59 146 GLN A N 1
ATOM 1152 C CA . GLN A 1 146 ? 22.624 20.399 31.829 1.00 34.59 146 GLN A CA 1
ATOM 1153 C C . GLN A 1 146 ? 23.064 21.647 31.056 1.00 34.59 146 GLN A C 1
ATOM 1155 O O . GLN A 1 146 ? 23.732 22.515 31.614 1.00 34.59 146 GLN A O 1
ATOM 1160 N N . ALA A 1 147 ? 22.631 21.773 29.801 1.00 36.84 147 ALA A N 1
ATOM 1161 C CA . ALA A 1 147 ? 22.551 23.056 29.110 1.00 36.84 147 ALA A CA 1
ATOM 1162 C C . ALA A 1 147 ? 21.077 23.487 29.087 1.00 36.84 147 ALA A C 1
ATOM 1164 O O . ALA A 1 147 ? 20.290 23.031 28.262 1.00 36.84 147 ALA A O 1
ATOM 1165 N N . GLN A 1 148 ? 20.695 24.330 30.045 1.00 37.53 148 GLN A N 1
ATOM 1166 C CA . GLN A 1 148 ? 19.440 25.077 30.021 1.00 37.53 148 GLN A CA 1
ATOM 1167 C C . GLN A 1 148 ? 19.705 26.458 29.432 1.00 37.53 148 GLN A C 1
ATOM 1169 O O . GLN A 1 148 ? 20.611 27.145 29.897 1.00 37.53 148 GLN A O 1
ATOM 1174 N N . LEU A 1 149 ? 18.828 26.924 28.546 1.00 36.69 149 LEU A N 1
ATOM 1175 C CA . LEU A 1 149 ? 18.424 28.324 28.605 1.00 36.69 149 LEU A CA 1
ATOM 1176 C C . LEU A 1 149 ? 16.908 28.446 28.446 1.00 36.69 149 LEU A C 1
ATOM 1178 O O . LEU A 1 149 ? 16.281 27.789 27.619 1.00 36.69 149 LEU A O 1
ATOM 1182 N N . ALA A 1 150 ? 16.356 29.236 29.359 1.00 34.41 150 ALA A N 1
ATOM 1183 C CA . ALA A 1 150 ? 14.974 29.279 29.785 1.00 34.41 150 ALA A CA 1
ATOM 1184 C C . ALA A 1 150 ? 14.060 30.090 28.855 1.00 34.41 150 ALA A C 1
ATOM 1186 O O . ALA A 1 150 ? 14.440 31.131 28.324 1.00 34.41 150 ALA A O 1
ATOM 1187 N N . CYS A 1 151 ? 12.810 29.640 28.767 1.00 30.34 151 CYS A N 1
ATOM 1188 C CA . CYS A 1 151 ? 11.665 30.459 28.393 1.00 30.34 151 CYS A CA 1
ATOM 1189 C C . CYS A 1 151 ? 11.234 31.282 29.617 1.00 30.34 151 CYS A C 1
ATOM 1191 O O . CYS A 1 151 ? 10.881 30.712 30.649 1.00 30.34 151 CYS A O 1
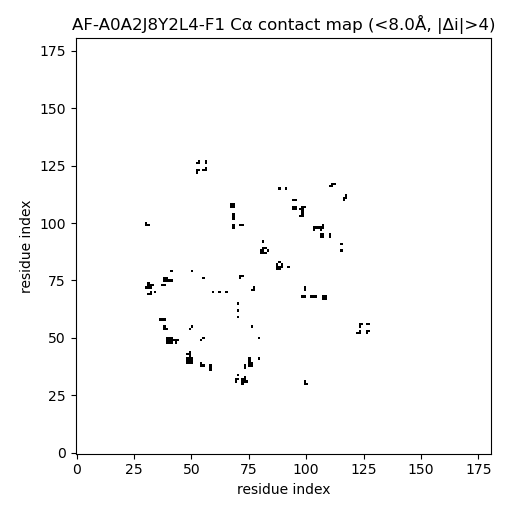ATOM 1193 N N . SER A 1 152 ? 11.234 32.608 29.486 1.00 35.94 152 SER A N 1
ATOM 1194 C CA . SER A 1 152 ? 10.518 33.515 30.384 1.00 35.94 152 SER A CA 1
ATOM 1195 C C . SER A 1 152 ? 9.427 34.211 29.584 1.00 35.94 152 SER A C 1
ATOM 1197 O O . SER A 1 152 ? 9.701 34.906 28.609 1.00 35.94 152 SER A O 1
ATOM 1199 N N . SER A 1 153 ? 8.183 34.005 30.005 1.00 39.09 153 SER A N 1
ATOM 1200 C CA . SER A 1 153 ? 7.007 34.698 29.484 1.00 39.09 153 SER A CA 1
ATOM 1201 C C . SER A 1 153 ? 6.921 36.106 30.075 1.00 39.09 153 SER A C 1
ATOM 1203 O O . SER A 1 153 ? 6.961 36.261 31.293 1.00 39.09 153 SER A O 1
ATOM 1205 N N . GLN A 1 154 ? 6.734 37.116 29.228 1.00 36.53 154 GLN A N 1
ATOM 1206 C CA . GLN A 1 154 ? 6.156 38.409 29.601 1.00 36.53 154 GLN A CA 1
ATOM 1207 C C . GLN A 1 154 ? 5.141 38.787 28.519 1.00 36.53 154 GLN A C 1
ATOM 1209 O O . GLN A 1 154 ? 5.432 38.754 27.324 1.00 36.53 154 GLN A O 1
ATOM 1214 N N . VAL A 1 155 ? 3.927 39.085 28.972 1.00 39.00 155 VAL A N 1
ATOM 1215 C CA . VAL A 1 155 ? 2.774 39.493 28.171 1.00 39.00 155 VAL A CA 1
ATOM 1216 C C . VAL A 1 155 ? 2.987 40.922 27.663 1.00 39.00 155 VAL A C 1
ATOM 1218 O O . VAL A 1 155 ? 3.491 41.763 28.404 1.00 39.00 155 VAL A O 1
ATOM 1221 N N . SER A 1 156 ? 2.575 41.230 26.434 1.00 33.56 156 SER A N 1
ATOM 1222 C CA . SER A 1 156 ? 2.268 42.603 26.007 1.00 33.56 156 SER A CA 1
ATOM 1223 C C . SER A 1 156 ? 1.393 42.585 24.756 1.00 33.56 156 SER A C 1
ATOM 1225 O O . SER A 1 156 ? 1.784 42.112 23.694 1.00 33.56 156 SER A O 1
ATOM 1227 N N . THR A 1 157 ? 0.180 43.097 24.921 1.00 40.66 157 THR A N 1
ATOM 1228 C CA . THR A 1 157 ? -0.790 43.433 23.877 1.00 40.66 157 THR A CA 1
ATOM 1229 C C . THR A 1 157 ? -0.255 44.542 22.974 1.00 40.66 157 THR A C 1
ATOM 1231 O O . THR A 1 157 ? 0.196 45.564 23.488 1.00 40.66 157 THR A O 1
ATOM 1234 N N . SER A 1 158 ? -0.373 44.405 21.652 1.00 34.50 158 SER A N 1
ATOM 1235 C CA . SER A 1 158 ? -0.265 45.547 20.739 1.00 34.50 158 SER A CA 1
ATOM 1236 C C . SER A 1 158 ? -0.931 45.262 19.392 1.00 34.50 158 SER A C 1
ATOM 1238 O O . SER A 1 158 ? -0.726 44.224 18.768 1.00 34.50 158 SER A O 1
ATOM 1240 N N . THR A 1 159 ? -1.776 46.209 19.010 1.00 38.22 159 THR A N 1
ATOM 1241 C CA . THR A 1 159 ? -2.725 46.255 17.901 1.00 38.22 159 THR A CA 1
ATOM 1242 C C . THR A 1 159 ? -2.032 46.412 16.541 1.00 38.22 159 THR A C 1
ATOM 1244 O O . THR A 1 159 ? -1.057 47.149 16.411 1.00 38.22 159 THR A O 1
ATOM 1247 N N . ALA A 1 160 ? -2.568 45.757 15.508 1.00 43.25 160 ALA A N 1
ATOM 1248 C CA . ALA A 1 160 ? -2.131 45.889 14.116 1.00 43.25 160 ALA A CA 1
ATOM 1249 C C . ALA A 1 160 ? -2.383 47.295 13.534 1.00 43.25 160 ALA A C 1
ATOM 1251 O O . ALA A 1 160 ? -3.363 47.949 13.904 1.00 43.25 160 ALA A O 1
ATOM 1252 N N . PRO A 1 161 ? -1.604 47.690 12.511 1.00 42.72 161 PRO A N 1
ATOM 1253 C CA . PRO A 1 161 ? -2.208 48.406 11.396 1.00 42.72 161 PRO A CA 1
ATOM 1254 C C . PRO A 1 161 ? -1.873 47.804 10.023 1.00 42.72 161 PRO A C 1
ATOM 1256 O O . PRO A 1 161 ? -0.815 47.231 9.774 1.00 42.72 161 PRO A O 1
ATOM 1259 N N . SER A 1 162 ? -2.856 47.975 9.145 1.00 45.00 162 SER A N 1
ATOM 1260 C CA . SER A 1 162 ? -2.911 47.631 7.727 1.00 45.00 162 SER A CA 1
ATOM 1261 C C . SER A 1 162 ? -1.985 48.517 6.877 1.00 45.00 162 SER A C 1
ATOM 1263 O O . SER A 1 162 ? -1.906 49.722 7.113 1.00 45.00 162 SER A O 1
ATOM 1265 N N . GLY A 1 163 ? -1.330 47.942 5.862 1.00 35.22 163 GLY A N 1
ATOM 1266 C CA . GLY A 1 163 ? -0.516 48.664 4.876 1.00 35.22 163 GLY A CA 1
ATOM 1267 C C . GLY A 1 163 ? -0.297 47.846 3.596 1.00 35.22 163 GLY A C 1
ATOM 1268 O O . GLY A 1 163 ? 0.181 46.719 3.651 1.00 35.22 163 GLY A O 1
ATOM 1269 N N . ALA A 1 164 ? -0.707 48.414 2.461 1.00 48.31 164 ALA A N 1
ATOM 1270 C CA . ALA A 1 164 ? -0.810 47.826 1.120 1.00 48.31 164 ALA A CA 1
ATOM 1271 C C . ALA A 1 164 ? 0.541 47.465 0.441 1.00 48.31 164 ALA A C 1
ATOM 1273 O O . ALA A 1 164 ? 1.588 47.974 0.846 1.00 48.31 164 ALA A O 1
ATOM 1274 N N . PRO A 1 165 ? 0.545 46.637 -0.630 1.00 43.75 165 PRO A N 1
ATOM 1275 C CA . PRO A 1 165 ? 1.770 46.231 -1.317 1.00 43.75 165 PRO A CA 1
ATOM 1276 C C . PRO A 1 165 ? 2.225 47.269 -2.356 1.00 43.75 165 PRO A C 1
ATOM 1278 O O . PRO A 1 165 ? 1.471 47.653 -3.250 1.00 43.75 165 PRO A O 1
ATOM 1281 N N . HIS A 1 166 ? 3.492 47.680 -2.274 1.00 43.81 166 HIS A N 1
ATOM 1282 C CA . HIS A 1 166 ? 4.156 48.479 -3.302 1.00 43.81 166 HIS A CA 1
ATOM 1283 C C . HIS A 1 166 ? 4.844 47.584 -4.343 1.00 43.81 166 HIS A C 1
ATOM 1285 O O . HIS A 1 166 ? 5.659 46.717 -4.033 1.00 43.81 166 HIS A O 1
ATOM 1291 N N . THR A 1 167 ? 4.498 47.837 -5.600 1.00 48.03 167 THR A N 1
ATOM 1292 C CA . THR A 1 167 ? 5.033 47.265 -6.839 1.00 48.03 167 THR A CA 1
ATOM 1293 C C . THR A 1 167 ? 6.520 47.575 -7.047 1.00 48.03 167 THR A C 1
ATOM 1295 O O . THR A 1 167 ? 6.935 48.730 -6.967 1.00 48.03 167 THR A O 1
ATOM 1298 N N . ARG A 1 168 ? 7.311 46.551 -7.394 1.00 43.34 168 ARG A N 1
ATOM 1299 C CA . ARG A 1 168 ? 8.724 46.656 -7.798 1.00 43.34 168 ARG A CA 1
ATOM 1300 C C . ARG A 1 168 ? 8.831 46.856 -9.322 1.00 43.34 168 ARG A C 1
ATOM 1302 O O . ARG A 1 168 ? 8.229 46.063 -10.044 1.00 43.34 168 ARG A O 1
ATOM 1309 N N . PRO A 1 169 ? 9.602 47.828 -9.844 1.00 45.88 169 PRO A N 1
ATOM 1310 C CA . PRO A 1 169 ? 9.859 47.923 -11.281 1.00 45.88 169 PRO A CA 1
ATOM 1311 C C . PRO A 1 169 ? 10.902 46.893 -11.742 1.00 45.88 169 PRO A C 1
ATOM 1313 O O . PRO A 1 169 ? 11.892 46.642 -11.053 1.00 45.88 169 PRO A O 1
ATOM 1316 N N . LEU A 1 170 ? 10.675 46.319 -12.924 1.00 47.62 170 LEU A N 1
ATOM 1317 C CA . LEU A 1 170 ? 11.602 45.446 -13.648 1.00 47.62 170 LEU A CA 1
ATOM 1318 C C . LEU A 1 170 ? 12.698 46.278 -14.335 1.00 47.62 170 LEU A C 1
ATOM 1320 O O . LEU A 1 170 ? 12.417 47.312 -14.938 1.00 47.62 170 LEU A O 1
ATOM 1324 N N . GLN A 1 171 ? 13.943 45.809 -14.252 1.00 54.84 171 GLN A N 1
ATOM 1325 C CA . GLN A 1 171 ? 15.121 46.429 -14.866 1.00 54.84 171 GLN A CA 1
ATOM 1326 C C . GLN A 1 171 ? 15.316 45.904 -16.310 1.00 54.84 171 GLN A C 1
ATOM 1328 O O . GLN A 1 171 ? 15.160 44.698 -16.511 1.00 54.84 171 GLN A O 1
ATOM 1333 N N . PRO A 1 172 ? 15.662 46.736 -17.316 1.00 51.97 172 PRO A N 1
ATOM 1334 C CA . PRO A 1 172 ? 15.788 46.280 -18.705 1.00 51.97 172 PRO A CA 1
ATOM 1335 C C . PRO A 1 172 ? 17.093 45.516 -18.982 1.00 51.97 172 PRO A C 1
ATOM 1337 O O . PRO A 1 172 ? 18.163 45.897 -18.505 1.00 51.97 172 PRO A O 1
ATOM 1340 N N . CYS A 1 173 ? 17.005 44.469 -19.807 1.00 47.25 173 CYS A N 1
ATOM 1341 C CA . CYS A 1 173 ? 18.145 43.735 -20.360 1.00 47.25 173 CYS A CA 1
ATOM 1342 C C . CYS A 1 173 ? 18.914 44.587 -21.389 1.00 47.25 173 CYS A C 1
ATOM 1344 O O . CYS A 1 173 ? 18.312 45.158 -22.298 1.00 47.25 173 CYS A O 1
ATOM 1346 N N . GLY A 1 174 ? 20.243 44.650 -21.261 1.00 55.34 174 GLY A N 1
ATOM 1347 C CA . GLY A 1 174 ? 21.142 45.257 -22.251 1.00 55.34 174 GLY A CA 1
ATOM 1348 C C . GLY A 1 174 ? 21.430 44.330 -23.448 1.00 55.34 174 GLY A C 1
ATOM 1349 O O . GLY A 1 174 ? 21.205 43.122 -23.350 1.00 55.34 174 GLY A O 1
ATOM 1350 N N . PRO A 1 175 ? 21.908 44.874 -24.585 1.00 61.19 175 PRO A N 1
ATOM 1351 C CA . PRO A 1 175 ? 22.016 44.138 -25.842 1.00 61.19 175 PRO A CA 1
ATOM 1352 C C . PRO A 1 175 ? 23.207 43.171 -25.902 1.00 61.19 175 PRO A C 1
ATOM 1354 O O . PRO A 1 175 ? 24.283 43.418 -25.359 1.00 61.19 175 PRO A O 1
ATOM 1357 N N . VAL A 1 176 ? 22.981 42.073 -26.626 1.00 53.91 176 VAL A N 1
ATOM 1358 C CA . VAL A 1 176 ? 23.940 41.016 -26.962 1.00 53.91 176 VAL A CA 1
ATOM 1359 C C . VAL A 1 176 ? 24.968 41.532 -27.977 1.00 53.91 176 VAL A C 1
ATOM 1361 O O . VAL A 1 176 ? 24.597 42.097 -29.005 1.00 53.91 176 VAL A O 1
ATOM 1364 N N . SER A 1 177 ? 26.262 41.347 -27.699 1.00 55.25 177 SER A N 1
ATOM 1365 C CA . SER A 1 177 ? 27.330 41.671 -28.649 1.00 55.25 177 SER A CA 1
ATOM 1366 C C . SER A 1 177 ? 27.774 40.411 -29.386 1.00 55.25 177 SER A C 1
ATOM 1368 O O . SER A 1 177 ? 28.190 39.423 -28.782 1.00 55.25 177 SER A O 1
ATOM 1370 N N . THR A 1 178 ? 27.643 40.459 -30.707 1.00 52.09 178 THR A N 1
ATOM 1371 C CA . THR A 1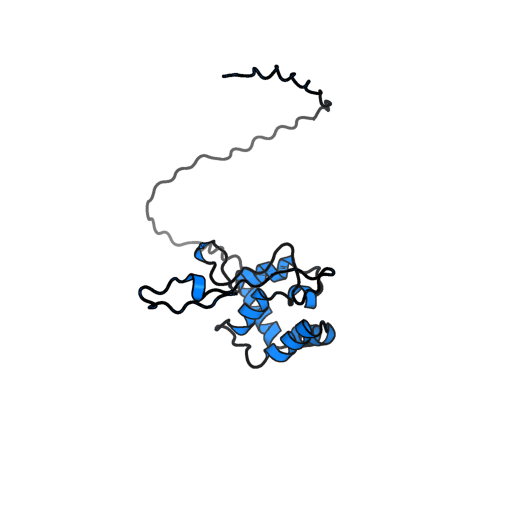 178 ? 28.091 39.466 -31.683 1.00 52.09 178 THR A CA 1
ATOM 1372 C C . THR A 1 178 ? 29.616 39.433 -31.768 1.00 52.09 178 THR A C 1
ATOM 1374 O O . THR A 1 178 ? 30.226 40.447 -32.102 1.00 52.09 178 THR A O 1
ATOM 1377 N N . ALA A 1 179 ? 30.230 38.267 -31.565 1.00 48.22 179 ALA A N 1
ATOM 1378 C CA . ALA A 1 179 ? 31.588 38.005 -32.035 1.00 48.22 179 ALA A CA 1
ATOM 1379 C C . ALA A 1 179 ? 31.513 37.326 -33.410 1.00 48.22 179 ALA A C 1
ATOM 1381 O O . ALA A 1 179 ? 30.772 36.360 -33.596 1.00 48.22 179 ALA A O 1
ATOM 1382 N N . ARG A 1 180 ? 32.252 37.868 -34.380 1.00 49.06 180 ARG A N 1
ATOM 1383 C CA . ARG A 1 180 ? 32.368 37.365 -35.749 1.00 49.06 180 ARG A CA 1
ATOM 1384 C C . ARG A 1 180 ? 33.848 37.109 -36.048 1.00 49.06 180 ARG A C 1
ATOM 1386 O O . ARG A 1 180 ? 34.659 37.968 -35.714 1.00 49.06 180 ARG A O 1
ATOM 1393 N N . SER A 1 181 ? 34.077 35.993 -36.749 1.00 50.94 181 SER A N 1
ATOM 1394 C CA . SER A 1 181 ? 35.289 35.526 -37.452 1.00 50.94 181 SER A CA 1
ATOM 1395 C C . SER A 1 181 ? 36.496 35.120 -36.614 1.00 50.94 181 SER A C 1
ATOM 1397 O O . SER A 1 181 ? 37.145 35.998 -36.018 1.00 50.94 181 SER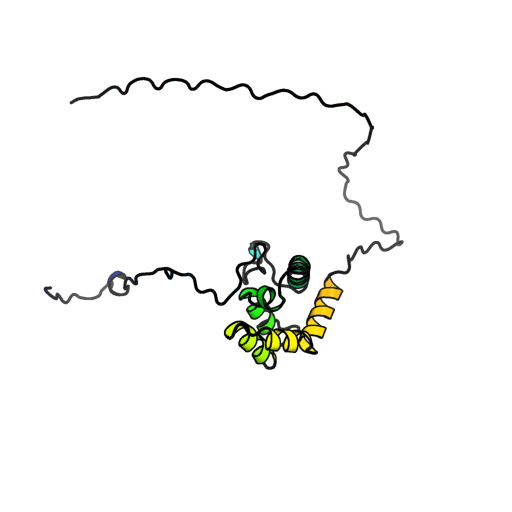 A O 1
#

Secondary structure (DSSP, 8-state):
--------SSPPGGGG---------SS---SS---SSPPPPTTBGGGTB--SHHHHHHHHHHTTTS-HHHHH--HHHHHHHHH-SSS--TTTTHHHHHHHHHT-HHHHHHHHTSHHHHHHHHHHHHHTS----------------------------------PPPPPPPPPPPPPPPP--

Sequence (181 aa):
GNEITQLARPLPVEYLIIDITTTFPKDPVYTFSISQNPFPIENRDVLGETQDFHSLATYLSQNTSSVFLDTISDFHLLLFLVTNEVMPLQDSISLLLEAVRTRNEELAQTWKRSEQWATIEQLCSSCHSPSAFLVPGITGACHHPQAQLACSSQVSTSTAPSGAPHTRPLQPCGPVSTARS

InterPro domains:
  IPR007717 Nuclear pore localisation protein NPL4, C-terminal [PF05021] (1-123)
  IPR016563 Nuclear protein localization protein 4 [PTHR12710] (2-129)

Nearest PDB structures (foldseek):
  7wwq-assembly1_A  TM=9.235E-01  e=1.111E-14  Homo sapiens
  7wwp-assembly1_A  TM=9.235E-01  e=1.660E-14  Homo sapiens